Protein A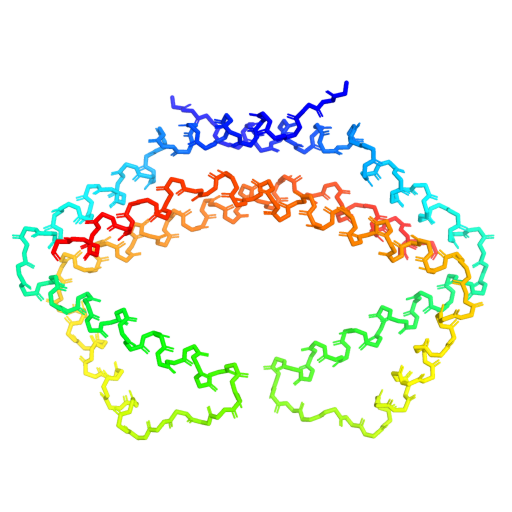F-0000000066292024 (afdb_homodimer)

Foldseek 3Di:
DPPVVVVVVVVVVVLCVDPLNVQLVVLVVVCVVPVVSVVLVVLVVVLVVLVVVCVVVVHDDDPVSVVSVVVSVVVCVVDPSNVSNVVSVVVSVVVVVVVVCVVCVVVVVVVVVVVVD/DPPVVVVVVVVVVVLCVDPLNVQLVVLVVVQVVPVVSVVLVVLVVVLVVLVVVCVVVVHDDDPVSVVSVVVSVVVCVVDPSNVSNVVSVVVSVVVVVVVVCVVCVVVVVVVVVVVVD

Nearest PDB structures (foldseek):
  2iaz-assembly1_D  TM=8.186E-01  e=5.482E-05  Streptococcus pneumoniae TIGR4
  2iaz-assembly1_B  TM=8.291E-01  e=5.831E-05  Streptococcus pneumoniae TIGR4
  2oeq-assembly1_B  TM=8.842E-01  e=3.728E-04  Geobacillus stearothermophilus
  2iaz-assembly1_C  TM=8.640E-01  e=6.505E-04  Streptococcus pneumoniae TIGR4
  2iaz-assembly1_B  TM=8.304E-01  e=6.346E-05  Streptococcus pneumoniae TIGR4

Structure (mmCIF, N/CA/C/O backbone):
data_AF-0000000066292024-model_v1
#
loop_
_entity.id
_entity.type
_entity.pdbx_description
1 polymer 'UPF0342 protein LGAS_1451'
#
loop_
_atom_site.group_PDB
_atom_site.id
_atom_site.type_symbol
_atom_site.label_atom_id
_atom_site.label_alt_id
_atom_site.label_comp_id
_atom_site.label_asym_id
_atom_site.label_entity_id
_atom_site.label_seq_id
_atom_site.pdbx_PDB_ins_code
_atom_site.Cartn_x
_atom_site.Cartn_y
_atom_site.Cartn_z
_atom_site.occupancy
_atom_site.B_iso_or_equiv
_atom_site.auth_seq_id
_atom_site.auth_comp_id
_atom_site.auth_asym_id
_atom_site.auth_atom_id
_atom_site.pdbx_PDB_model_num
ATOM 1 N N . MET A 1 1 ? 23.969 -11.156 -0.818 1 50.59 1 MET A N 1
ATOM 2 C CA . MET A 1 1 ? 22.516 -11.07 -0.869 1 50.59 1 MET A CA 1
ATOM 3 C C . MET A 1 1 ? 22.047 -9.633 -0.672 1 50.59 1 MET A C 1
ATOM 5 O O . MET A 1 1 ? 22.609 -8.906 0.154 1 50.59 1 MET A O 1
ATOM 9 N N . VAL A 1 2 ? 21.422 -9.078 -1.744 1 61.81 2 VAL A N 1
ATOM 10 C CA . VAL A 1 2 ? 21.047 -7.672 -1.639 1 61.81 2 VAL A CA 1
ATOM 11 C C . VAL A 1 2 ? 20.141 -7.465 -0.431 1 61.81 2 VAL A C 1
ATOM 13 O O . VAL A 1 2 ? 19.219 -8.242 -0.206 1 61.81 2 VAL A O 1
ATOM 16 N N . ASN A 1 3 ? 20.594 -6.637 0.568 1 82.44 3 ASN A N 1
ATOM 17 C CA . ASN A 1 3 ? 19.766 -6.402 1.737 1 82.44 3 ASN A CA 1
ATOM 18 C C . ASN A 1 3 ? 18.688 -5.352 1.456 1 82.44 3 ASN A C 1
ATOM 20 O O . ASN A 1 3 ? 18.938 -4.152 1.566 1 82.44 3 ASN A O 1
ATOM 24 N N . ILE A 1 4 ? 17.531 -5.766 0.916 1 91.19 4 ILE A N 1
ATOM 25 C CA . ILE A 1 4 ? 16.406 -4.938 0.501 1 91.19 4 ILE A CA 1
ATOM 26 C C . ILE A 1 4 ? 15.945 -4.07 1.671 1 91.19 4 ILE A C 1
ATOM 28 O O . ILE A 1 4 ? 15.445 -2.959 1.47 1 91.19 4 ILE A O 1
ATOM 32 N N . TYR A 1 5 ? 16.312 -4.473 2.848 1 91.62 5 TYR A N 1
ATOM 33 C CA . TYR A 1 5 ? 15.945 -3.719 4.039 1 91.62 5 TYR A CA 1
ATOM 34 C C . TYR A 1 5 ? 16.844 -2.506 4.223 1 91.62 5 TYR A C 1
ATOM 36 O O . TYR A 1 5 ? 16.391 -1.438 4.633 1 91.62 5 TYR A O 1
ATOM 44 N N . ASP A 1 6 ? 18.062 -2.721 3.885 1 92.06 6 ASP A N 1
ATOM 45 C CA . ASP A 1 6 ? 18.984 -1.586 3.924 1 92.06 6 ASP A CA 1
ATOM 46 C C . ASP A 1 6 ? 18.578 -0.525 2.898 1 92.06 6 ASP A C 1
ATOM 48 O O . ASP A 1 6 ? 18.641 0.673 3.182 1 92.06 6 ASP A O 1
ATOM 52 N N . ASN A 1 7 ? 18.219 -0.991 1.734 1 91.94 7 ASN A N 1
ATOM 53 C CA . ASN A 1 7 ? 17.75 -0.07 0.705 1 91.94 7 ASN A CA 1
ATOM 54 C C . ASN A 1 7 ? 16.5 0.678 1.15 1 91.94 7 ASN A C 1
ATOM 56 O O . ASN A 1 7 ? 16.359 1.875 0.893 1 91.94 7 ASN A O 1
ATOM 60 N N . ALA A 1 8 ? 15.633 0.001 1.863 1 93.31 8 ALA A N 1
ATOM 61 C CA . ALA A 1 8 ? 14.414 0.618 2.383 1 93.31 8 ALA A CA 1
ATOM 62 C C . ALA A 1 8 ? 14.742 1.703 3.404 1 93.31 8 ALA A C 1
ATOM 64 O O . ALA A 1 8 ? 14.133 2.777 3.395 1 93.31 8 ALA A O 1
ATOM 65 N N . ASN A 1 9 ? 15.695 1.423 4.262 1 93.81 9 ASN A N 1
ATOM 66 C CA . ASN A 1 9 ? 16.125 2.404 5.254 1 93.81 9 ASN A CA 1
ATOM 67 C C . ASN A 1 9 ? 16.766 3.625 4.594 1 93.81 9 ASN A C 1
ATOM 69 O O . ASN A 1 9 ? 16.547 4.754 5.035 1 93.81 9 ASN A O 1
ATOM 73 N N . GLN A 1 10 ? 17.531 3.283 3.551 1 92.56 10 GLN A N 1
ATOM 74 C CA . GLN A 1 10 ? 18.109 4.395 2.807 1 92.56 10 GLN A CA 1
ATOM 75 C C . GLN A 1 10 ? 17.031 5.23 2.131 1 92.56 10 GLN A C 1
ATOM 77 O O . GLN A 1 10 ? 17.109 6.457 2.1 1 92.56 10 GLN A O 1
ATOM 82 N N . MET A 1 11 ? 16.016 4.594 1.587 1 94.12 11 MET A N 1
ATOM 83 C CA . MET A 1 11 ? 14.898 5.297 0.979 1 94.12 11 MET A CA 1
ATOM 84 C C . MET A 1 11 ? 14.188 6.168 2.006 1 94.12 11 MET A C 1
ATOM 86 O O . MET A 1 11 ? 13.734 7.273 1.684 1 94.12 11 MET A O 1
ATOM 90 N N . ALA A 1 12 ? 14.062 5.637 3.219 1 95.94 12 ALA A N 1
ATOM 91 C CA . ALA A 1 12 ? 13.445 6.41 4.297 1 95.94 12 ALA A CA 1
ATOM 92 C C . ALA A 1 12 ? 14.203 7.711 4.539 1 95.94 12 ALA A C 1
ATOM 94 O O . ALA A 1 12 ? 13.602 8.766 4.723 1 95.94 12 ALA A O 1
ATOM 95 N N . LYS A 1 13 ? 15.508 7.629 4.543 1 95.12 13 LYS A N 1
ATOM 96 C CA . LYS A 1 13 ? 16.344 8.812 4.734 1 95.12 13 LYS A CA 1
ATOM 97 C C . LYS A 1 13 ? 16.203 9.781 3.562 1 95.12 13 LYS A C 1
ATOM 99 O O . LYS A 1 13 ? 16.031 10.984 3.764 1 95.12 13 LYS A O 1
ATOM 104 N N . ASP A 1 14 ? 16.219 9.234 2.35 1 95.19 14 ASP A N 1
ATOM 105 C CA . ASP A 1 14 ? 16.078 10.055 1.151 1 95.19 14 ASP A CA 1
ATOM 106 C C . ASP A 1 14 ? 14.703 10.711 1.09 1 95.19 14 ASP A C 1
ATOM 108 O O . ASP A 1 14 ? 14.578 11.859 0.649 1 95.19 14 ASP A O 1
ATOM 112 N N . LEU A 1 15 ? 13.688 10.016 1.51 1 96.19 15 LEU A N 1
ATOM 113 C CA . LEU A 1 15 ? 12.328 10.523 1.554 1 96.19 15 LEU A CA 1
ATOM 114 C C . LEU A 1 15 ? 12.25 11.812 2.375 1 96.19 15 LEU A C 1
ATOM 116 O O . LEU A 1 15 ? 11.609 12.773 1.968 1 96.19 15 LEU A O 1
ATOM 120 N N . GLN A 1 16 ? 12.969 11.883 3.469 1 96.56 16 GLN A N 1
ATOM 121 C CA . GLN A 1 16 ? 12.93 13.031 4.363 1 96.56 16 GLN A CA 1
ATOM 122 C C . GLN A 1 16 ? 13.594 14.25 3.725 1 96.56 16 GLN A C 1
ATOM 124 O O . GLN A 1 16 ? 13.422 15.375 4.191 1 96.56 16 GLN A O 1
ATOM 129 N N . GLU A 1 17 ? 14.359 14.008 2.672 1 95.69 17 GLU A N 1
ATOM 130 C CA . GLU A 1 17 ? 15.094 15.086 2.014 1 95.69 17 GLU A CA 1
ATOM 131 C C . GLU A 1 17 ? 14.312 15.633 0.82 1 95.69 17 GLU A C 1
ATOM 133 O O . GLU A 1 17 ? 14.719 16.625 0.209 1 95.69 17 GLU A O 1
ATOM 138 N N . THR A 1 18 ? 13.188 14.977 0.509 1 96.38 18 THR A N 1
ATOM 139 C CA . THR A 1 18 ? 12.375 15.453 -0.606 1 96.38 18 THR A CA 1
ATOM 140 C C . THR A 1 18 ? 11.648 16.75 -0.234 1 96.38 18 THR A C 1
ATOM 142 O O . THR A 1 18 ? 11.383 17 0.943 1 96.38 18 THR A O 1
ATOM 145 N N . GLU A 1 19 ? 11.375 17.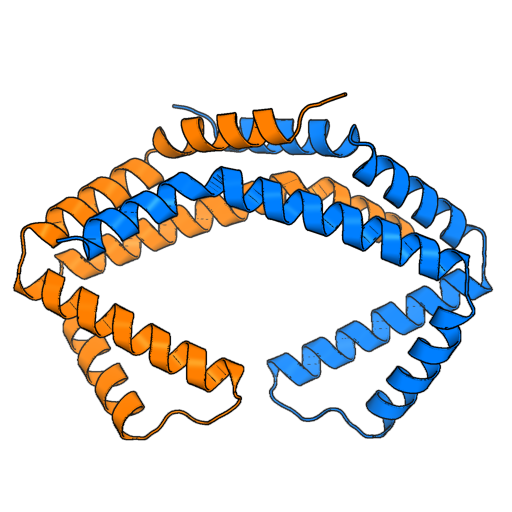5 -1.27 1 96.5 19 GLU A N 1
ATOM 146 C CA . GLU A 1 19 ? 10.602 18.719 -1.053 1 96.5 19 GLU A CA 1
ATOM 147 C C . GLU A 1 19 ? 9.211 18.406 -0.516 1 96.5 19 GLU A C 1
ATOM 149 O O . GLU A 1 19 ? 8.703 19.109 0.365 1 96.5 19 GLU A O 1
ATOM 154 N N . GLN A 1 20 ? 8.648 17.328 -1.053 1 97.38 20 GLN A N 1
ATOM 155 C CA . GLN A 1 20 ? 7.305 16.938 -0.633 1 97.38 20 GLN A CA 1
ATOM 156 C C . GLN A 1 20 ? 7.27 16.625 0.86 1 97.38 20 GLN A C 1
ATOM 158 O O . GLN A 1 20 ? 6.34 17.031 1.562 1 97.38 20 GLN A O 1
ATOM 163 N N . PHE A 1 21 ? 8.219 15.945 1.374 1 98 21 PHE A N 1
ATOM 164 C CA . PHE A 1 21 ? 8.289 15.609 2.791 1 98 21 PHE A CA 1
ATOM 165 C C . PHE A 1 21 ? 8.492 16.859 3.637 1 98 21 PHE A C 1
ATOM 167 O O . PHE A 1 21 ? 7.785 17.062 4.625 1 98 21 PHE A O 1
ATOM 174 N N . LYS A 1 22 ? 9.391 17.672 3.266 1 97.81 22 LYS A N 1
ATOM 175 C CA . LYS A 1 22 ? 9.711 18.875 4.02 1 97.81 22 LYS A CA 1
ATOM 176 C C . LYS A 1 22 ? 8.531 19.844 4.035 1 97.81 22 LYS A C 1
ATOM 178 O O . LYS A 1 22 ? 8.266 20.484 5.055 1 97.81 22 LYS A O 1
ATOM 183 N N . ASP A 1 23 ? 7.852 19.906 2.896 1 97.94 23 ASP A N 1
ATOM 184 C CA . ASP A 1 23 ? 6.68 20.766 2.818 1 97.94 23 ASP A CA 1
ATOM 185 C C . ASP A 1 23 ? 5.582 20.297 3.773 1 97.94 23 ASP A C 1
ATOM 187 O O . ASP A 1 23 ? 4.949 21.109 4.445 1 97.94 23 ASP A O 1
ATOM 191 N N . LEU A 1 24 ? 5.348 19.016 3.797 1 97.88 24 LEU A N 1
ATOM 192 C CA . LEU A 1 24 ? 4.355 18.5 4.73 1 97.88 24 LEU A CA 1
ATOM 193 C C . LEU A 1 24 ? 4.777 18.75 6.172 1 97.88 24 LEU A C 1
ATOM 195 O O . LEU A 1 24 ? 3.963 19.172 6.996 1 97.88 24 LEU A O 1
ATOM 199 N N . LYS A 1 25 ? 5.988 18.484 6.484 1 97.25 25 LYS A N 1
ATOM 200 C CA . LYS A 1 25 ? 6.508 18.719 7.824 1 97.25 25 LYS A CA 1
ATOM 201 C C . LYS A 1 25 ? 6.266 20.172 8.258 1 97.25 25 LYS A C 1
ATOM 203 O O . LYS A 1 25 ? 5.777 20.422 9.359 1 97.25 25 LYS A O 1
ATOM 208 N N . LYS A 1 26 ? 6.609 21.062 7.398 1 97.25 26 LYS A N 1
ATOM 209 C CA . LYS A 1 26 ? 6.422 22.484 7.684 1 97.25 26 LYS A CA 1
ATOM 210 C C . LYS A 1 26 ? 4.945 22.812 7.895 1 97.25 26 LYS A C 1
ATOM 212 O O . LYS A 1 26 ? 4.594 23.547 8.82 1 97.25 26 LYS A O 1
ATOM 217 N N . SER A 1 27 ? 4.125 22.234 6.992 1 97.19 27 SER A N 1
ATOM 218 C CA . SER A 1 27 ? 2.691 22.484 7.109 1 97.19 27 SER A CA 1
ATOM 219 C C . SER A 1 27 ? 2.148 21.969 8.438 1 97.19 27 SER A C 1
ATOM 221 O O . SER A 1 27 ? 1.324 22.625 9.078 1 97.19 27 SER A O 1
ATOM 223 N N . LEU A 1 28 ? 2.592 20.891 8.883 1 95.88 28 LEU A N 1
ATOM 224 C CA . LEU A 1 28 ? 2.176 20.312 10.156 1 95.88 28 LEU A CA 1
ATOM 225 C C . LEU A 1 28 ? 2.645 21.172 11.32 1 95.88 28 LEU A C 1
ATOM 227 O O . LEU A 1 28 ? 1.914 21.344 12.297 1 95.88 28 LEU A O 1
ATOM 231 N N . GLU A 1 29 ? 3.77 21.672 11.25 1 93.62 29 GLU A N 1
ATOM 232 C CA . GLU A 1 29 ? 4.285 22.562 12.281 1 93.62 29 GLU A CA 1
ATOM 233 C C . GLU A 1 29 ? 3.439 23.828 12.383 1 93.62 29 GLU A C 1
ATOM 235 O O . GLU A 1 29 ? 3.16 24.312 13.484 1 93.62 29 GLU A O 1
ATOM 240 N N . ASN A 1 30 ? 3.076 24.281 11.227 1 94.44 30 ASN A N 1
ATOM 241 C CA . ASN A 1 30 ? 2.219 25.469 11.211 1 94.44 30 ASN A CA 1
ATOM 242 C C . ASN A 1 30 ? 0.87 25.188 11.867 1 94.44 30 ASN A C 1
ATOM 244 O O . ASN A 1 30 ? 0.338 26.047 12.586 1 94.44 30 ASN A O 1
ATOM 248 N N . LEU A 1 31 ? 0.378 24.062 11.539 1 92.75 31 LEU A N 1
ATOM 249 C CA . LEU A 1 31 ? -0.901 23.656 12.117 1 92.75 31 LEU A CA 1
ATOM 250 C C . LEU A 1 31 ? -0.823 23.609 13.633 1 92.75 31 LEU A C 1
ATOM 252 O O . LEU A 1 31 ? -1.772 24 14.32 1 92.75 31 LEU A O 1
ATOM 256 N N . LYS A 1 32 ? 0.266 23.172 14.203 1 90.06 32 LYS A N 1
ATOM 257 C CA . LYS A 1 32 ? 0.474 23.047 15.648 1 90.06 32 LYS A CA 1
ATOM 258 C C . LYS A 1 32 ? 0.383 24.422 16.328 1 90.06 32 LYS A C 1
ATOM 260 O O . LYS A 1 32 ? 0.035 24.5 17.5 1 90.06 32 LYS A O 1
ATOM 265 N N . ASN A 1 33 ? 0.636 25.375 15.57 1 90.88 33 ASN A N 1
ATOM 266 C CA . ASN A 1 33 ? 0.689 26.719 16.141 1 90.88 33 ASN A CA 1
ATOM 267 C C . ASN A 1 33 ? -0.62 27.484 15.922 1 90.88 33 ASN A C 1
ATOM 269 O O . ASN A 1 33 ? -0.7 28.672 16.188 1 90.88 33 ASN A O 1
ATOM 273 N N . LYS A 1 34 ? -1.617 26.781 15.461 1 93.75 34 LYS A N 1
ATOM 274 C CA . LYS A 1 34 ? -2.947 27.344 15.242 1 93.75 34 LYS A CA 1
ATOM 275 C C . LYS A 1 34 ? -4.016 26.516 15.945 1 93.75 34 LYS A C 1
ATOM 277 O O . LYS A 1 34 ? -4.547 25.562 15.367 1 93.75 34 LYS A O 1
ATOM 282 N N . PRO A 1 35 ? -4.441 26.938 17.062 1 93.19 35 PRO A N 1
ATOM 283 C CA . PRO A 1 35 ? -5.336 26.125 17.891 1 93.19 35 PRO A CA 1
ATOM 284 C C . PRO A 1 35 ? -6.617 25.734 17.172 1 93.19 35 PRO A C 1
ATOM 286 O O . PRO A 1 35 ? -7.059 24.594 17.266 1 93.19 35 PRO A O 1
ATOM 289 N N . GLU A 1 36 ? -7.188 26.656 16.469 1 93.69 36 GLU A N 1
ATOM 290 C CA . GLU A 1 36 ? -8.438 26.359 15.773 1 93.69 36 GLU A CA 1
ATOM 291 C C . GLU A 1 36 ? -8.234 25.312 14.688 1 93.69 36 GLU A C 1
ATOM 293 O O . GLU A 1 36 ? -9.055 24.406 14.547 1 93.69 36 GLU A O 1
ATOM 298 N N . SER A 1 37 ? -7.184 25.453 13.961 1 95.12 37 SER A N 1
ATOM 299 C CA . SER A 1 37 ? -6.875 24.5 12.898 1 95.12 37 SER A CA 1
ATOM 300 C C . SER A 1 37 ? -6.508 23.141 13.477 1 95.12 37 SER A C 1
ATOM 302 O O . SER A 1 37 ? -6.875 22.094 12.922 1 95.12 37 SER A O 1
ATOM 304 N N . LEU A 1 38 ? -5.773 23.203 14.578 1 93.5 38 LEU A N 1
ATOM 305 C CA . LEU A 1 38 ? -5.398 21.953 15.242 1 93.5 38 LEU A CA 1
ATOM 306 C C . LEU A 1 38 ? -6.629 21.219 15.734 1 93.5 38 LEU A C 1
ATOM 308 O O . LEU A 1 38 ? -6.723 19.984 15.578 1 93.5 38 LEU A O 1
ATOM 312 N N . ASP A 1 39 ? -7.539 21.938 16.312 1 94.44 39 ASP A N 1
ATOM 313 C CA . ASP A 1 39 ? -8.797 21.344 16.781 1 94.44 39 ASP A CA 1
ATOM 314 C C . ASP A 1 39 ? -9.555 20.719 15.609 1 94.44 39 ASP A C 1
ATOM 316 O O . ASP A 1 39 ? -10.055 19.594 15.727 1 94.44 39 ASP A O 1
ATOM 320 N N . LEU A 1 40 ? -9.633 21.453 14.539 1 95.69 40 LEU A N 1
ATOM 321 C CA . LEU A 1 40 ? -10.312 20.953 13.352 1 95.69 40 LEU A CA 1
ATOM 322 C C . LEU A 1 40 ? -9.641 19.688 12.828 1 95.69 40 LEU A C 1
ATOM 324 O O . LEU A 1 40 ? -10.312 18.734 12.445 1 95.69 40 LEU A O 1
ATOM 328 N N . TYR A 1 41 ? -8.312 19.703 12.828 1 95.62 41 TYR A N 1
ATOM 329 C CA . TYR A 1 41 ? -7.555 18.531 12.422 1 95.62 41 TYR A CA 1
ATOM 330 C C . TYR A 1 41 ? -7.898 17.328 13.297 1 95.6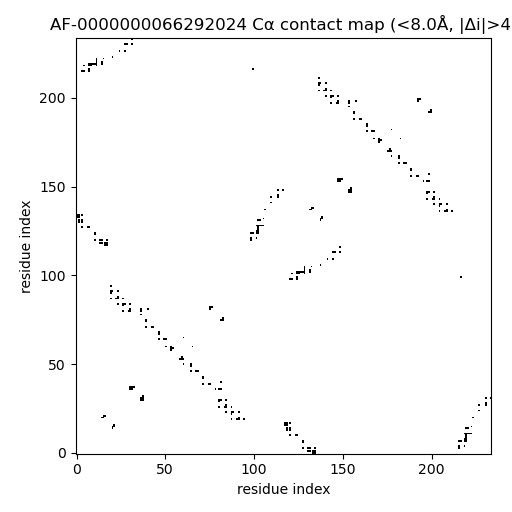2 41 TYR A C 1
ATOM 332 O O . TYR A 1 41 ? -8.125 16.234 12.789 1 95.62 41 TYR A O 1
ATOM 340 N N . GLN A 1 42 ? -8.008 17.484 14.602 1 93.5 42 GLN A N 1
ATOM 341 C CA . GLN A 1 42 ? -8.297 16.406 15.539 1 93.5 42 GLN A CA 1
ATOM 342 C C . GLN A 1 42 ? -9.695 15.844 15.32 1 93.5 42 GLN A C 1
ATOM 344 O O . GLN A 1 42 ? -9.906 14.633 15.391 1 93.5 42 GLN A O 1
ATOM 349 N N . ARG A 1 43 ? -10.586 16.688 15.016 1 94.31 43 ARG A N 1
ATOM 350 C CA . ARG A 1 43 ? -11.945 16.266 14.719 1 94.31 43 ARG A CA 1
ATOM 351 C C . ARG A 1 43 ? -12 15.477 13.414 1 94.31 43 ARG A C 1
ATOM 353 O O . ARG A 1 43 ? -12.711 14.469 13.32 1 94.31 43 ARG A O 1
ATOM 360 N N . MET A 1 44 ? -11.312 15.945 12.492 1 94.62 44 MET A N 1
ATOM 361 C CA . MET A 1 44 ? -11.219 15.25 11.211 1 94.62 44 MET A CA 1
ATOM 362 C C . MET A 1 44 ? -10.586 13.875 11.383 1 94.62 44 MET A C 1
ATOM 364 O O . MET A 1 44 ? -11.062 12.891 10.805 1 94.62 44 MET A O 1
ATOM 368 N N . ASP A 1 45 ? -9.508 13.883 12.141 1 92.25 45 ASP A N 1
ATOM 369 C CA . ASP A 1 45 ? -8.812 12.625 12.398 1 92.25 45 ASP A CA 1
ATOM 370 C C . ASP A 1 45 ? -9.742 11.609 13.062 1 92.25 45 ASP A C 1
ATOM 372 O O . ASP A 1 45 ? -9.805 10.453 12.641 1 92.25 45 ASP A O 1
ATOM 376 N N . LYS A 1 46 ? -10.555 12.055 14.062 1 93 46 LYS A N 1
ATOM 377 C CA . LYS A 1 46 ? -11.516 11.203 14.758 1 93 46 LYS A CA 1
ATOM 378 C C . LYS A 1 46 ? -12.617 10.727 13.812 1 93 46 LYS A C 1
ATOM 380 O O . LYS A 1 46 ? -13.008 9.562 13.852 1 93 46 LYS A O 1
ATOM 385 N N . LEU A 1 47 ? -13.078 11.633 13.016 1 94.5 47 LEU A N 1
ATOM 386 C CA . LEU A 1 47 ? -14.133 11.312 12.062 1 94.5 47 LEU A CA 1
ATOM 387 C C . LEU A 1 47 ? -13.664 10.258 11.062 1 94.5 47 LEU A C 1
ATOM 389 O O . LEU A 1 47 ? -14.414 9.336 10.727 1 94.5 47 LEU A O 1
ATOM 393 N N . GLN A 1 48 ? -12.445 10.32 10.578 1 92.12 48 GLN A N 1
ATOM 394 C CA . GLN A 1 48 ? -11.875 9.352 9.641 1 92.12 48 GLN A CA 1
ATOM 395 C C . GLN A 1 48 ? -11.805 7.961 10.266 1 92.12 48 GLN A C 1
ATOM 397 O O . GLN A 1 48 ? -12.047 6.961 9.586 1 92.12 48 GLN A O 1
ATOM 402 N N . GLN A 1 49 ? -11.539 7.945 11.531 1 92.19 49 GLN A N 1
ATOM 403 C CA . GLN A 1 49 ? -11.5 6.652 12.211 1 92.19 49 GLN A CA 1
ATOM 404 C C . GLN A 1 49 ? -12.891 6.027 12.273 1 92.19 49 GLN A C 1
ATOM 406 O O . GLN A 1 49 ? -13.047 4.828 12.047 1 92.19 49 GLN A O 1
ATOM 411 N N . GLN A 1 50 ? -13.82 6.828 12.531 1 92.5 50 GLN A N 1
ATOM 412 C CA . GLN A 1 50 ? -15.195 6.352 12.586 1 92.5 50 GLN A CA 1
ATOM 413 C C . GLN A 1 50 ? -15.664 5.852 11.219 1 92.5 50 GLN A C 1
ATOM 415 O O . GLN A 1 50 ? -16.328 4.82 11.125 1 92.5 50 GLN A O 1
ATOM 420 N N . ILE A 1 51 ? -15.305 6.566 10.266 1 92.56 51 ILE A N 1
ATOM 421 C CA . ILE A 1 51 ? -15.672 6.203 8.898 1 92.56 51 ILE A CA 1
ATOM 422 C C . ILE A 1 51 ? -15 4.887 8.516 1 92.56 51 ILE A C 1
ATOM 424 O O . ILE A 1 51 ? -15.633 3.996 7.953 1 92.56 51 ILE A O 1
ATOM 428 N N . LEU A 1 52 ? -13.664 4.758 8.805 1 91 52 LEU A N 1
ATOM 429 C CA . LEU A 1 52 ? -12.938 3.531 8.516 1 91 52 LEU A CA 1
ATOM 430 C C . LEU A 1 52 ? -13.539 2.35 9.266 1 91 52 LEU A C 1
ATOM 432 O O . LEU A 1 52 ? -13.68 1.259 8.711 1 91 52 LEU A O 1
ATOM 436 N N . ALA A 1 53 ? -13.883 2.498 10.516 1 89.19 53 ALA A N 1
ATOM 437 C CA . ALA A 1 53 ? -14.508 1.457 11.32 1 89.19 53 ALA A CA 1
ATOM 438 C C . ALA A 1 53 ? -15.828 1.01 10.711 1 89.19 53 ALA A C 1
ATOM 440 O O . ALA A 1 53 ? -16.109 -0.189 10.625 1 89.19 53 ALA A O 1
ATOM 441 N N . ALA A 1 54 ? -16.641 1.959 10.258 1 88.5 54 ALA A N 1
ATOM 442 C CA . ALA A 1 54 ? -17.922 1.651 9.625 1 88.5 54 ALA A CA 1
ATOM 443 C C . ALA A 1 54 ? -17.719 0.899 8.312 1 88.5 54 ALA A C 1
ATOM 445 O O . ALA A 1 54 ? -18.438 -0.06 8.023 1 88.5 54 ALA A O 1
ATOM 446 N N . GLN A 1 55 ? -16.719 1.345 7.512 1 87.31 55 GLN A N 1
ATOM 447 C CA . GLN A 1 55 ? -16.438 0.743 6.215 1 87.31 55 GLN A CA 1
ATOM 448 C C . GLN A 1 55 ? -15.922 -0.685 6.367 1 87.31 55 GLN A C 1
ATOM 450 O O . GLN A 1 55 ? -16.344 -1.585 5.637 1 87.31 55 GLN A O 1
ATOM 455 N N . ASN A 1 56 ? -15.117 -0.984 7.352 1 87.25 56 ASN A N 1
ATOM 456 C CA . ASN A 1 56 ? -14.578 -2.316 7.602 1 87.25 56 ASN A CA 1
ATOM 457 C C . ASN A 1 56 ? -15.656 -3.271 8.109 1 87.25 56 ASN A C 1
ATOM 459 O O . ASN A 1 56 ? -15.617 -4.469 7.828 1 87.25 56 ASN A O 1
ATOM 463 N N . SER A 1 57 ? -16.609 -2.721 8.789 1 85.88 57 SER A N 1
ATOM 464 C CA . SER A 1 57 ? -17.688 -3.529 9.344 1 85.88 57 SER A CA 1
ATOM 465 C C . SER A 1 57 ? -18.859 -3.633 8.367 1 85.88 57 SER A C 1
ATOM 467 O O . SER A 1 57 ? -19.828 -4.332 8.633 1 85.88 57 SER A O 1
ATOM 469 N N . GLY A 1 58 ? -18.703 -2.922 7.305 1 81.06 58 GLY A N 1
ATOM 470 C CA . GLY A 1 58 ? -19.766 -2.932 6.312 1 81.06 58 GLY A CA 1
ATOM 471 C C . GLY A 1 58 ? -21.031 -2.227 6.785 1 81.06 58 GLY A C 1
ATOM 472 O O . GLY A 1 58 ? -22.125 -2.516 6.305 1 81.06 58 GLY A O 1
ATOM 473 N N . GLN A 1 59 ? -20.969 -1.451 7.707 1 84.56 59 GLN A N 1
ATOM 474 C CA . GLN A 1 59 ? -22.109 -0.724 8.242 1 84.56 59 GLN A CA 1
ATOM 475 C C . GLN A 1 59 ? -22.25 0.64 7.574 1 84.56 59 GLN A C 1
ATOM 477 O O . GLN A 1 59 ? -21.266 1.29 7.254 1 84.56 59 GLN A O 1
ATOM 482 N N . PRO A 1 60 ? -23.5 0.989 7.355 1 87.75 60 PRO A N 1
ATOM 483 C CA . PRO A 1 60 ? -23.688 2.348 6.84 1 87.75 60 PRO A CA 1
ATOM 484 C C . PRO A 1 60 ? -23.297 3.42 7.852 1 87.75 60 PRO A C 1
ATOM 486 O O . PRO A 1 60 ? -23.328 3.176 9.062 1 87.75 60 PRO A O 1
ATOM 489 N N . LEU A 1 61 ? -22.844 4.504 7.352 1 88.81 61 LEU A N 1
ATOM 490 C CA . LEU A 1 61 ? -22.547 5.633 8.227 1 88.81 61 LEU A CA 1
ATOM 491 C C . LEU A 1 61 ? -23.812 6.137 8.914 1 88.81 61 LEU A C 1
ATOM 493 O O . LEU A 1 61 ? -24.859 6.27 8.281 1 88.81 61 LEU A O 1
ATOM 497 N N . SER A 1 62 ? -23.719 6.367 10.203 1 89.75 62 SER A N 1
ATOM 498 C CA . SER A 1 62 ? -24.859 6.922 10.922 1 89.75 62 SER A CA 1
ATOM 499 C C . SER A 1 62 ? -25.156 8.344 10.477 1 89.75 62 SER A C 1
ATOM 501 O O . SER A 1 62 ? -24.281 9.023 9.93 1 89.75 62 SER A O 1
ATOM 503 N N . ASP A 1 63 ? -26.344 8.781 10.719 1 93.06 63 ASP A N 1
ATOM 504 C CA . ASP A 1 63 ? -26.734 10.141 10.375 1 93.06 63 ASP A CA 1
ATOM 505 C C . ASP A 1 63 ? -25.875 11.164 11.102 1 93.06 63 ASP A C 1
ATOM 507 O O . ASP A 1 63 ? -25.516 12.203 10.531 1 93.06 63 ASP A O 1
ATOM 511 N N . ASP A 1 64 ? -25.516 10.867 12.297 1 93.69 64 ASP A N 1
ATOM 512 C CA . ASP A 1 64 ? -24.688 11.773 13.086 1 93.69 64 ASP A CA 1
ATOM 513 C C . ASP A 1 64 ? -23.297 11.914 12.461 1 93.69 64 ASP A C 1
ATOM 515 O O . ASP A 1 64 ? -22.75 13.023 12.391 1 93.69 64 ASP A O 1
ATOM 519 N N . VAL A 1 65 ? -22.812 10.82 12.008 1 94.19 65 VAL A N 1
ATOM 520 C CA . VAL A 1 65 ? -21.484 10.836 11.398 1 94.19 65 VAL A CA 1
ATOM 521 C C . VAL A 1 65 ? -21.547 11.586 10.07 1 94.19 65 VAL A C 1
ATOM 523 O O . VAL A 1 65 ? -20.641 12.344 9.734 1 94.19 65 VAL A O 1
ATOM 526 N N . LYS A 1 66 ? -22.578 11.391 9.352 1 94.5 66 LYS A N 1
ATOM 527 C CA . LYS A 1 66 ? -22.766 12.094 8.086 1 94.5 66 LYS A CA 1
ATOM 528 C C . LYS A 1 66 ? -22.828 13.602 8.305 1 94.5 66 LYS A C 1
ATOM 530 O O . LYS A 1 66 ? -22.203 14.367 7.562 1 94.5 66 LYS A O 1
ATOM 535 N N . LYS A 1 67 ? -23.531 14 9.234 1 96.06 67 LYS A N 1
ATOM 536 C CA . LYS A 1 67 ? -23.656 15.422 9.555 1 96.06 67 LYS A CA 1
ATOM 537 C C . LYS A 1 67 ? -22.328 16.016 9.984 1 96.06 67 LYS A C 1
ATOM 539 O O . LYS A 1 67 ? -21.953 17.109 9.562 1 96.06 67 LYS A O 1
ATOM 544 N N . GLU A 1 68 ? -21.656 15.227 10.828 1 95.88 68 GLU A N 1
ATOM 545 C CA . GLU A 1 68 ? -20.328 15.68 11.273 1 95.88 68 GLU A CA 1
ATOM 546 C C . GLU A 1 68 ? -19.359 15.789 10.102 1 95.88 68 GLU A C 1
ATOM 548 O O . GLU A 1 68 ? -18.562 16.719 10.047 1 95.88 68 GLU A O 1
ATOM 553 N N . TYR A 1 69 ? -19.453 14.898 9.188 1 96.19 69 TYR A N 1
ATOM 554 C CA . TYR A 1 69 ? -18.641 14.898 7.98 1 96.19 69 TYR A CA 1
ATOM 555 C C . TYR A 1 69 ? -18.875 16.156 7.16 1 96.19 69 TYR A C 1
ATOM 557 O O . TYR A 1 69 ? -17.938 16.828 6.723 1 96.19 69 TYR A O 1
ATOM 565 N N . GLN A 1 70 ? -20.109 16.469 6.961 1 96.19 70 GLN A N 1
ATOM 566 C CA . GLN A 1 70 ? -20.469 17.656 6.203 1 96.19 70 GLN A CA 1
ATOM 567 C C . GLN A 1 70 ? -19.953 18.922 6.891 1 96.19 70 GLN A C 1
ATOM 569 O O . GLN A 1 70 ? -19.406 19.812 6.238 1 96.19 70 GLN A O 1
ATOM 574 N N . LYS A 1 71 ? -20.156 19 8.188 1 96.75 71 LYS A N 1
ATOM 575 C CA . LYS A 1 71 ? -19.719 20.156 8.969 1 96.75 71 LYS A CA 1
ATOM 576 C C . LYS A 1 71 ? -18.203 20.344 8.891 1 96.75 71 LYS A C 1
ATOM 578 O O . LYS A 1 71 ? -17.719 21.438 8.617 1 96.75 71 LYS A O 1
ATOM 583 N N . ILE A 1 72 ? -17.5 19.266 9.102 1 96.31 72 ILE A N 1
ATOM 584 C CA . ILE A 1 72 ? -16.047 19.312 9.102 1 96.31 72 ILE A CA 1
ATOM 585 C C . ILE A 1 72 ? -15.539 19.688 7.715 1 96.31 72 ILE A C 1
ATOM 587 O O . ILE A 1 72 ? -14.625 20.5 7.582 1 96.31 72 ILE A O 1
ATOM 591 N N . ASN A 1 73 ? -16.141 19.156 6.691 1 95.5 73 ASN A N 1
ATOM 592 C CA . ASN A 1 73 ? -15.742 19.484 5.328 1 95.5 73 ASN A CA 1
ATOM 593 C C . ASN A 1 73 ? -15.906 20.969 5.039 1 95.5 73 ASN A C 1
ATOM 595 O O . ASN A 1 73 ? -15.055 21.578 4.395 1 95.5 73 ASN A O 1
ATOM 599 N N . GLU A 1 74 ? -16.984 21.5 5.48 1 96.38 74 GLU A N 1
ATOM 600 C CA . GLU A 1 74 ? -17.234 22.922 5.305 1 96.38 74 GLU A CA 1
ATOM 601 C C . GLU A 1 74 ? -16.188 23.75 6.047 1 96.38 74 GLU A C 1
ATOM 603 O O . GLU A 1 74 ? -15.672 24.734 5.508 1 96.38 74 GLU A O 1
ATOM 608 N N . GLU A 1 75 ? -15.852 23.391 7.223 1 97 75 GLU A N 1
ATOM 609 C CA . GLU A 1 75 ? -14.875 24.109 8.031 1 97 75 GLU A CA 1
ATOM 610 C C . GLU A 1 75 ? -13.477 24.016 7.414 1 97 75 GLU A C 1
ATOM 612 O O . GLU A 1 75 ? -12.711 24.984 7.469 1 97 75 GLU A O 1
ATOM 617 N N . VAL A 1 76 ? -13.211 22.922 6.875 1 95.88 76 VAL A N 1
ATOM 618 C CA . VAL A 1 76 ? -11.906 22.703 6.246 1 95.88 76 VAL A CA 1
ATOM 619 C C . VAL A 1 76 ? -11.766 23.625 5.035 1 95.88 76 VAL A C 1
ATOM 621 O O . VAL A 1 76 ? -10.695 24.188 4.797 1 95.88 76 VAL A O 1
ATOM 624 N N . ARG A 1 77 ? -12.789 23.766 4.293 1 95.69 77 ARG A N 1
ATOM 625 C CA . ARG A 1 77 ? -12.766 24.625 3.113 1 95.69 77 ARG A CA 1
ATOM 626 C C . ARG A 1 77 ? -12.414 26.062 3.486 1 95.69 77 ARG A C 1
ATOM 628 O O . ARG A 1 77 ? -11.859 26.797 2.674 1 95.69 77 ARG A O 1
ATOM 635 N N . ASN A 1 78 ? -12.672 26.422 4.695 1 95.81 78 ASN A N 1
ATOM 636 C CA . ASN A 1 78 ? -12.461 27.797 5.129 1 95.81 78 ASN A CA 1
ATOM 637 C C . ASN A 1 78 ? -11.227 27.922 6.008 1 95.81 78 ASN A C 1
ATOM 639 O O . ASN A 1 78 ? -10.992 28.969 6.617 1 95.81 78 ASN A O 1
ATOM 643 N N . ASN A 1 79 ? -10.492 26.844 6.121 1 96.94 79 ASN A N 1
ATOM 644 C CA . ASN A 1 79 ? -9.281 26.828 6.938 1 96.94 79 ASN A CA 1
ATOM 645 C C . ASN A 1 79 ? -8.023 26.719 6.078 1 96.94 79 ASN A C 1
ATOM 647 O O . ASN A 1 79 ? -7.672 25.641 5.625 1 96.94 79 ASN A O 1
ATOM 651 N N . ASP A 1 80 ? -7.312 27.781 5.941 1 95.25 80 ASP A N 1
ATOM 652 C CA . ASP A 1 80 ? -6.184 27.859 5.02 1 95.25 80 ASP A CA 1
ATOM 653 C C . ASP A 1 80 ? -5.055 26.922 5.453 1 95.25 80 ASP A C 1
ATOM 655 O O . ASP A 1 80 ? -4.406 26.297 4.617 1 95.25 80 ASP A O 1
ATOM 659 N N . GLU A 1 81 ? -4.828 26.844 6.781 1 95.56 81 GLU A N 1
ATOM 660 C CA . GLU A 1 81 ? -3.756 26 7.293 1 95.56 81 GLU A CA 1
ATOM 661 C C . GLU A 1 81 ? -4.031 24.516 6.996 1 95.56 81 GLU A C 1
ATOM 663 O O . GLU A 1 81 ? -3.139 23.797 6.551 1 95.56 81 GLU A O 1
ATOM 668 N N . LEU A 1 82 ? -5.23 24.125 7.176 1 95.38 82 LEU A N 1
ATOM 669 C CA . LEU A 1 82 ? -5.59 22.719 6.953 1 95.38 82 LEU A CA 1
ATOM 670 C C . LEU A 1 82 ? -5.625 22.406 5.465 1 95.38 82 LEU A C 1
ATOM 672 O O . LEU A 1 82 ? -5.199 21.328 5.047 1 95.38 82 LEU A O 1
ATOM 676 N N . LYS A 1 83 ? -6.102 23.344 4.68 1 96.5 83 LYS A N 1
ATOM 677 C CA . LYS A 1 83 ? -6.078 23.172 3.232 1 96.5 83 LYS A CA 1
ATOM 678 C C . LYS A 1 83 ? -4.652 22.969 2.727 1 96.5 83 LYS A C 1
ATOM 680 O O . LYS A 1 83 ? -4.402 22.109 1.875 1 96.5 83 LYS A O 1
ATOM 685 N N . ASP A 1 84 ? -3.805 23.766 3.27 1 96.94 84 ASP A N 1
ATOM 686 C CA . ASP A 1 84 ? -2.396 23.656 2.896 1 96.94 84 ASP A CA 1
ATOM 687 C C . ASP A 1 84 ? -1.826 22.297 3.277 1 96.94 84 ASP A C 1
ATOM 689 O O . ASP A 1 84 ? -1.165 21.656 2.465 1 96.94 84 ASP A O 1
ATOM 693 N N . MET A 1 85 ? -2.139 21.844 4.473 1 96.88 85 MET A N 1
ATOM 694 C CA . MET A 1 85 ? -1.652 20.547 4.949 1 96.88 85 MET A CA 1
ATOM 695 C C . MET A 1 85 ? -2.168 19.422 4.066 1 96.88 85 MET A C 1
ATOM 697 O O . MET A 1 85 ? -1.401 18.547 3.658 1 96.88 85 MET A O 1
ATOM 701 N N . ILE A 1 86 ? -3.416 19.453 3.752 1 96.12 86 ILE A N 1
ATOM 702 C CA . ILE A 1 86 ? -4.031 18.406 2.941 1 96.12 86 ILE A CA 1
ATOM 703 C C . ILE A 1 86 ? -3.383 18.375 1.56 1 96.12 86 ILE A C 1
ATOM 705 O O . ILE A 1 86 ? -3.07 17.312 1.038 1 96.12 86 ILE A O 1
ATOM 709 N N . THR A 1 87 ? -3.135 19.5 1.015 1 98 87 THR A N 1
ATOM 710 C CA . THR A 1 87 ? -2.506 19.609 -0.297 1 98 87 THR A CA 1
ATOM 711 C C . THR A 1 87 ? -1.098 19.016 -0.272 1 98 87 THR A C 1
ATOM 713 O O . THR A 1 87 ? -0.719 18.266 -1.172 1 98 87 THR A O 1
ATOM 716 N N . LYS A 1 88 ? -0.359 19.359 0.771 1 98.38 88 LYS A N 1
ATOM 717 C CA . LYS A 1 88 ? 0.998 18.828 0.897 1 98.38 88 LYS A CA 1
ATOM 718 C C . LYS A 1 88 ? 0.986 17.328 1.119 1 98.38 88 LYS A C 1
ATOM 720 O O . LYS A 1 88 ? 1.839 16.609 0.591 1 98.38 88 LYS A O 1
ATOM 725 N N . GLU A 1 89 ? -0.007 16.891 1.885 1 97.19 89 GLU A N 1
ATOM 726 C CA . GLU A 1 89 ? -0.151 15.461 2.109 1 97.19 89 GLU A CA 1
ATOM 727 C C . GLU A 1 89 ? -0.461 14.727 0.808 1 97.19 89 GLU A C 1
ATOM 729 O O . GLU A 1 89 ? 0.11 13.672 0.534 1 97.19 89 GLU A O 1
ATOM 734 N N . GLN A 1 90 ? -1.339 15.188 0.069 1 97.62 90 GLN A N 1
ATOM 735 C CA . GLN A 1 90 ? -1.702 14.609 -1.219 1 97.62 90 GLN A CA 1
ATOM 736 C C . GLN A 1 90 ? -0.487 14.5 -2.135 1 97.62 90 GLN A C 1
ATOM 738 O O . GLN A 1 90 ? -0.293 13.477 -2.795 1 97.62 90 GLN A O 1
ATOM 743 N N . ALA A 1 91 ? 0.311 15.539 -2.15 1 98 91 ALA A N 1
ATOM 744 C CA . ALA A 1 91 ? 1.513 15.547 -2.98 1 98 91 ALA A CA 1
ATOM 745 C C . ALA A 1 91 ? 2.5 14.477 -2.523 1 98 91 ALA A C 1
ATOM 747 O O . ALA A 1 91 ? 3.096 13.781 -3.348 1 98 91 ALA A O 1
ATOM 748 N N . LEU A 1 92 ? 2.625 14.375 -1.235 1 98.19 92 LEU A N 1
ATOM 749 C CA . LEU A 1 92 ? 3.523 13.359 -0.697 1 98.19 92 LEU A CA 1
ATOM 750 C C . LEU A 1 92 ? 2.998 11.953 -0.986 1 98.19 92 LEU A C 1
ATOM 752 O O . LEU A 1 92 ? 3.756 11.078 -1.404 1 98.19 92 LEU A O 1
ATOM 756 N N . PHE A 1 93 ? 1.763 11.727 -0.795 1 96.56 93 PHE A N 1
ATOM 757 C CA . PHE A 1 93 ? 1.157 10.422 -1.043 1 96.56 93 PHE A CA 1
ATOM 758 C C . PHE A 1 93 ? 1.308 10.023 -2.506 1 96.56 93 PHE A C 1
ATOM 760 O O . PHE A 1 93 ? 1.601 8.867 -2.814 1 96.56 93 PHE A O 1
ATOM 767 N N . GLN A 1 94 ? 1.07 10.977 -3.326 1 97.25 94 GLN A N 1
ATOM 768 C CA . GLN A 1 94 ? 1.227 10.711 -4.75 1 97.25 94 GLN A CA 1
ATOM 769 C C . GLN A 1 94 ? 2.652 10.281 -5.078 1 97.25 94 GLN A C 1
ATOM 771 O O . GLN A 1 94 ? 2.861 9.32 -5.82 1 97.25 94 GLN A O 1
ATOM 776 N N . MET A 1 95 ? 3.566 10.969 -4.562 1 96.81 95 MET A N 1
ATOM 777 C CA . MET A 1 95 ? 4.965 10.617 -4.785 1 96.81 95 MET A CA 1
ATOM 778 C C . MET A 1 95 ? 5.27 9.219 -4.25 1 96.81 95 MET A C 1
ATOM 780 O O . MET A 1 95 ? 5.938 8.43 -4.918 1 96.81 95 MET A O 1
ATOM 784 N N . ILE A 1 96 ? 4.797 8.922 -3.053 1 97.06 96 ILE A N 1
ATOM 785 C CA . ILE A 1 96 ? 5.016 7.621 -2.438 1 97.06 96 ILE A CA 1
ATOM 786 C C . ILE A 1 96 ? 4.398 6.527 -3.307 1 97.06 96 ILE A C 1
ATOM 788 O O . ILE A 1 96 ? 5.02 5.488 -3.539 1 97.06 96 ILE A O 1
ATOM 792 N N . ASN A 1 97 ? 3.211 6.734 -3.727 1 96.62 97 ASN A N 1
ATOM 793 C CA . ASN A 1 97 ? 2.549 5.773 -4.602 1 96.62 97 ASN A CA 1
ATOM 794 C C . ASN A 1 97 ? 3.369 5.508 -5.863 1 96.62 97 ASN A C 1
ATOM 796 O O . ASN A 1 97 ? 3.564 4.355 -6.25 1 96.62 97 ASN A O 1
ATOM 800 N N . ASP A 1 98 ? 3.879 6.52 -6.469 1 96.19 98 ASP A N 1
ATOM 801 C CA . ASP A 1 98 ? 4.707 6.383 -7.664 1 96.19 98 ASP A CA 1
ATOM 802 C C . ASP A 1 98 ? 5.965 5.566 -7.371 1 96.19 98 ASP A C 1
ATOM 804 O O . ASP A 1 98 ? 6.332 4.688 -8.148 1 96.19 98 ASP A O 1
ATOM 808 N N . VAL A 1 99 ? 6.547 5.926 -6.305 1 96.06 99 VAL A N 1
ATOM 809 C CA . VAL A 1 99 ? 7.77 5.25 -5.887 1 96.06 99 VAL A CA 1
ATOM 810 C C . VAL A 1 99 ? 7.488 3.77 -5.648 1 96.06 99 VAL A C 1
ATOM 812 O O . VAL A 1 99 ? 8.242 2.906 -6.098 1 96.06 99 VAL A O 1
ATOM 815 N N . GLN A 1 100 ? 6.445 3.494 -5 1 95.81 100 GLN A N 1
ATOM 816 C CA . GLN A 1 100 ? 6.066 2.117 -4.703 1 95.81 100 GLN A CA 1
ATOM 817 C C . GLN A 1 100 ? 5.777 1.339 -5.984 1 95.81 100 GLN A C 1
ATOM 819 O O . GLN A 1 100 ? 6.18 0.181 -6.117 1 95.81 100 GLN A O 1
ATOM 824 N N . GLN A 1 101 ? 5.117 1.957 -6.918 1 96.5 101 GLN A N 1
ATOM 825 C CA . GLN A 1 101 ? 4.812 1.325 -8.195 1 96.5 101 GLN A CA 1
ATOM 826 C C . GLN A 1 101 ? 6.09 1.003 -8.969 1 96.5 101 GLN A C 1
ATOM 828 O O . GLN A 1 101 ? 6.23 -0.092 -9.516 1 96.5 101 GLN A O 1
ATOM 833 N N . ALA A 1 102 ? 6.961 1.929 -8.984 1 95.75 102 ALA A N 1
ATOM 834 C CA . ALA A 1 102 ? 8.234 1.724 -9.672 1 95.75 102 ALA A CA 1
ATOM 835 C C . ALA A 1 102 ? 9.016 0.571 -9.039 1 95.75 102 ALA A C 1
ATOM 837 O O . ALA A 1 102 ? 9.594 -0.256 -9.758 1 95.75 102 ALA A O 1
ATOM 838 N N . MET A 1 103 ? 8.992 0.511 -7.738 1 95.81 103 MET A N 1
ATOM 839 C CA . MET A 1 103 ? 9.734 -0.493 -6.98 1 95.81 103 MET A CA 1
ATOM 840 C C . MET A 1 103 ? 9.188 -1.892 -7.254 1 95.81 103 MET A C 1
ATOM 842 O O . MET A 1 103 ? 9.953 -2.857 -7.32 1 95.81 103 MET A O 1
ATOM 846 N N . THR A 1 104 ? 7.863 -2.027 -7.477 1 97 104 THR A N 1
ATOM 847 C CA . THR A 1 104 ? 7.242 -3.346 -7.559 1 97 104 THR A CA 1
ATOM 848 C C . THR A 1 104 ? 6.914 -3.701 -9.008 1 97 104 THR A C 1
ATOM 850 O O . THR A 1 104 ? 6.344 -4.762 -9.273 1 97 104 THR A O 1
ATOM 853 N N . LYS A 1 105 ? 7.258 -2.9 -9.945 1 96.62 105 LYS A N 1
ATOM 854 C CA . LYS A 1 105 ? 6.965 -3.102 -11.359 1 96.62 105 LYS A CA 1
ATOM 855 C C . LYS A 1 105 ? 7.453 -4.469 -11.836 1 96.62 105 LYS A C 1
ATOM 857 O O . LYS A 1 105 ? 6.758 -5.152 -12.594 1 96.62 105 LYS A O 1
ATOM 862 N N . PRO A 1 106 ? 8.641 -4.961 -11.398 1 96.88 106 PRO A N 1
ATOM 863 C CA . PRO A 1 106 ? 9.117 -6.262 -11.867 1 96.88 106 PRO A CA 1
ATOM 864 C C . PRO A 1 106 ? 8.18 -7.406 -11.508 1 96.88 106 PRO A C 1
ATOM 866 O O . PRO A 1 106 ? 8.141 -8.422 -12.203 1 96.88 106 PRO A O 1
ATOM 869 N N . ILE A 1 107 ? 7.461 -7.27 -10.414 1 96.5 107 ILE A N 1
ATOM 870 C CA . ILE A 1 107 ? 6.527 -8.312 -10.008 1 96.5 107 ILE A CA 1
ATOM 871 C C . ILE A 1 107 ? 5.379 -8.398 -11.008 1 96.5 107 ILE A C 1
ATOM 873 O O . ILE A 1 107 ? 4.973 -9.484 -11.414 1 96.5 107 ILE A O 1
ATOM 877 N N . GL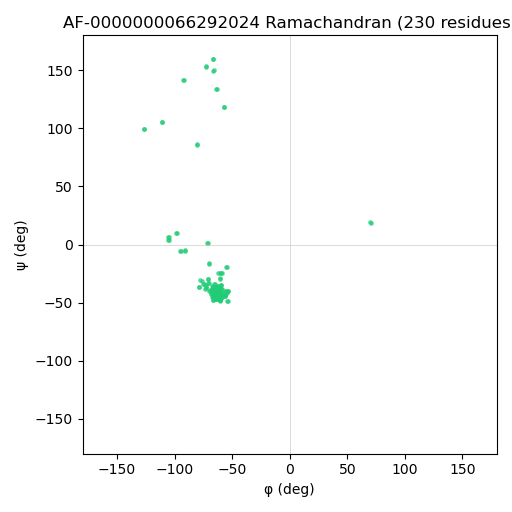Y A 1 108 ? 4.863 -7.25 -11.383 1 94.44 108 GLY A N 1
ATOM 878 C CA . GLY A 1 108 ? 3.852 -7.211 -12.43 1 94.44 108 GLY A CA 1
ATOM 879 C C . GLY A 1 108 ? 4.297 -7.887 -13.711 1 94.44 108 GLY A C 1
ATOM 880 O O . GLY A 1 108 ? 3.521 -8.617 -14.344 1 94.44 108 GLY A O 1
ATOM 881 N N . ASP A 1 109 ? 5.52 -7.66 -14.07 1 94.12 109 ASP A N 1
ATOM 882 C CA . ASP A 1 109 ? 6.09 -8.25 -15.281 1 94.12 109 ASP A CA 1
ATOM 883 C C . ASP A 1 109 ? 6.082 -9.773 -15.203 1 94.12 109 ASP A C 1
ATOM 885 O O . ASP A 1 109 ? 5.883 -10.453 -16.219 1 94.12 109 ASP A O 1
ATOM 889 N N . LEU A 1 110 ? 6.328 -10.305 -14.008 1 93.31 110 LEU A N 1
ATOM 890 C CA . LEU A 1 110 ? 6.297 -11.758 -13.836 1 93.31 110 LEU A CA 1
ATOM 891 C C . LEU A 1 110 ? 4.926 -12.32 -14.195 1 93.31 110 LEU A C 1
ATOM 893 O O . LEU A 1 110 ? 4.824 -13.305 -14.93 1 93.31 110 LEU A O 1
ATOM 897 N N . TYR A 1 111 ? 3.91 -11.672 -13.727 1 91.56 111 TYR A N 1
ATOM 898 C CA . TYR A 1 111 ? 2.557 -12.172 -13.945 1 91.56 111 TYR A CA 1
ATOM 899 C C . TYR A 1 111 ? 2.113 -11.922 -15.391 1 91.56 111 TYR A C 1
ATOM 901 O O . TYR A 1 111 ? 1.354 -12.719 -15.953 1 91.56 111 TYR A O 1
ATOM 909 N N . ASP A 1 112 ? 2.541 -10.867 -15.945 1 89.38 112 ASP A N 1
ATOM 910 C CA . ASP A 1 112 ? 2.258 -10.617 -17.359 1 89.38 112 ASP A CA 1
ATOM 911 C C . ASP A 1 112 ? 2.83 -11.727 -18.234 1 89.38 112 ASP A C 1
ATOM 913 O O . ASP A 1 112 ? 2.197 -12.141 -19.203 1 89.38 112 ASP A O 1
ATOM 917 N N . ASP A 1 113 ? 3.887 -12.219 -17.859 1 81.75 113 ASP A N 1
ATOM 918 C CA . ASP A 1 113 ? 4.539 -13.289 -18.609 1 81.75 113 ASP A CA 1
ATOM 919 C C . ASP A 1 113 ? 3.756 -14.594 -18.484 1 81.75 113 ASP A C 1
ATOM 921 O O . ASP A 1 113 ? 3.699 -15.383 -19.422 1 81.75 113 ASP A O 1
ATOM 925 N N . LEU A 1 114 ? 3.15 -14.766 -17.359 1 80.25 114 LEU A N 1
ATOM 926 C CA . LEU A 1 114 ? 2.361 -15.977 -17.141 1 80.25 114 LEU A CA 1
ATOM 927 C C . LEU A 1 114 ? 1.066 -15.938 -17.938 1 80.25 114 LEU A C 1
ATOM 929 O O . LEU A 1 114 ? 0.647 -16.953 -18.5 1 80.25 114 LEU A O 1
ATOM 933 N N . LYS A 1 115 ? 0.55 -14.688 -18.031 1 76.12 115 LYS A N 1
ATOM 934 C CA . LYS A 1 115 ? -0.724 -14.547 -18.719 1 76.12 115 LYS A CA 1
ATOM 935 C C . LYS A 1 115 ? -0.529 -14.602 -20.234 1 76.12 115 LYS A C 1
ATOM 937 O O . LYS A 1 115 ? -1.454 -14.953 -20.969 1 76.12 115 LYS A O 1
ATOM 942 N N . ALA A 1 116 ? 0.571 -14.18 -20.766 1 66.88 116 ALA A N 1
ATOM 943 C CA . ALA A 1 116 ? 0.848 -14.156 -22.203 1 66.88 116 ALA A CA 1
ATOM 944 C C . ALA A 1 116 ? 1.072 -15.57 -22.734 1 66.88 116 ALA A C 1
ATOM 946 O O . ALA A 1 116 ? 1.08 -15.789 -23.953 1 66.88 116 ALA A O 1
ATOM 947 N N . LYS A 1 117 ? 0.986 -16.594 -21.969 1 58.31 117 LYS A N 1
ATOM 948 C CA . LYS A 1 117 ? 1.153 -17.938 -22.516 1 58.31 117 LYS A CA 1
ATOM 949 C C . LYS A 1 117 ? -0.179 -18.688 -22.562 1 58.31 117 LYS A C 1
ATOM 951 O O . LYS A 1 117 ? -1.038 -18.484 -21.703 1 58.31 117 LYS A O 1
ATOM 956 N N . MET B 1 1 ? 19.094 17.438 -5.055 1 50.78 1 MET B N 1
ATOM 957 C CA . MET B 1 1 ? 17.781 16.922 -4.703 1 50.78 1 MET B CA 1
ATOM 958 C C . MET B 1 1 ? 17.734 15.398 -4.832 1 50.78 1 MET B C 1
ATOM 960 O O . MET B 1 1 ? 18.312 14.836 -5.766 1 50.78 1 MET B O 1
ATOM 964 N N . VAL B 1 2 ? 17.562 14.727 -3.668 1 61.72 2 VAL B N 1
ATOM 965 C CA . VAL B 1 2 ? 17.625 13.273 -3.73 1 61.72 2 VAL B CA 1
ATOM 966 C C . VAL B 1 2 ? 16.578 12.75 -4.715 1 61.72 2 VAL B C 1
ATOM 968 O O . VAL B 1 2 ? 15.43 13.203 -4.711 1 61.72 2 VAL B O 1
ATOM 971 N N . ASN B 1 3 ? 17.031 12.047 -5.809 1 82.44 3 ASN B N 1
ATOM 972 C CA . ASN B 1 3 ? 16.078 11.531 -6.773 1 82.44 3 ASN B CA 1
ATOM 973 C C . ASN B 1 3 ? 15.445 10.227 -6.297 1 82.44 3 ASN B C 1
ATOM 975 O O . ASN B 1 3 ? 16 9.148 -6.504 1 82.44 3 ASN B O 1
ATOM 979 N N . ILE B 1 4 ? 14.367 10.297 -5.5 1 91.06 4 ILE B N 1
ATOM 980 C CA . ILE B 1 4 ? 13.641 9.195 -4.875 1 91.06 4 ILE B CA 1
ATOM 981 C C . ILE B 1 4 ? 13.211 8.195 -5.945 1 91.06 4 ILE B C 1
ATOM 983 O O . ILE B 1 4 ? 13.102 6.996 -5.676 1 91.06 4 ILE B O 1
ATOM 987 N N . TYR B 1 5 ? 13.188 8.656 -7.156 1 91.56 5 TYR B N 1
ATOM 988 C CA . TYR B 1 5 ? 12.797 7.789 -8.266 1 91.56 5 TYR B CA 1
ATOM 989 C C . TYR B 1 5 ? 13.945 6.883 -8.68 1 91.56 5 TYR B C 1
ATOM 991 O O . TYR B 1 5 ? 13.742 5.715 -9.016 1 91.56 5 TYR B O 1
ATOM 999 N N . ASP B 1 6 ? 15.086 7.449 -8.609 1 92.12 6 ASP B N 1
ATOM 1000 C CA . ASP B 1 6 ? 16.266 6.629 -8.883 1 92.12 6 ASP B CA 1
ATOM 1001 C C . ASP B 1 6 ? 16.422 5.535 -7.828 1 92.12 6 ASP B C 1
ATOM 1003 O O . ASP B 1 6 ? 16.766 4.395 -8.156 1 92.12 6 ASP B O 1
ATOM 1007 N N . ASN B 1 7 ? 16.203 5.914 -6.602 1 92 7 ASN B N 1
ATOM 1008 C CA . ASN B 1 7 ? 16.25 4.934 -5.52 1 92 7 ASN B CA 1
ATOM 1009 C C . ASN B 1 7 ? 15.203 3.838 -5.707 1 92 7 ASN B C 1
ATOM 1011 O O . ASN B 1 7 ? 15.484 2.662 -5.469 1 92 7 ASN B O 1
ATOM 1015 N N . ALA B 1 8 ? 14.047 4.203 -6.176 1 93.25 8 ALA B N 1
ATOM 1016 C CA . ALA B 1 8 ? 12.984 3.24 -6.438 1 93.25 8 ALA B CA 1
ATOM 1017 C C . ALA B 1 8 ? 13.383 2.264 -7.539 1 93.25 8 ALA B C 1
ATOM 1019 O O . ALA B 1 8 ? 13.133 1.06 -7.43 1 93.25 8 ALA B O 1
ATOM 1020 N N . ASN B 1 9 ? 14 2.789 -8.578 1 93.81 9 ASN B N 1
ATOM 1021 C CA . ASN B 1 9 ? 14.469 1.941 -9.672 1 93.81 9 ASN B CA 1
ATOM 1022 C C . ASN B 1 9 ? 15.555 0.982 -9.211 1 93.81 9 ASN B C 1
ATOM 1024 O O . ASN B 1 9 ? 15.594 -0.176 -9.625 1 93.81 9 ASN B O 1
ATOM 1028 N N . GLN B 1 10 ? 16.406 1.572 -8.359 1 92.5 10 GLN B N 1
ATOM 1029 C CA . GLN B 1 10 ? 17.438 0.705 -7.793 1 92.5 10 GLN B CA 1
ATOM 1030 C C . GLN B 1 10 ? 16.828 -0.387 -6.922 1 92.5 10 GLN B C 1
ATOM 1032 O O . GLN B 1 10 ? 17.266 -1.536 -6.949 1 92.5 10 GLN B O 1
ATOM 1037 N N . MET B 1 11 ? 15.82 -0.056 -6.145 1 94.19 11 MET B N 1
ATOM 1038 C CA . MET B 1 11 ? 15.117 -1.037 -5.324 1 94.19 11 MET B CA 1
ATOM 1039 C C . MET B 1 11 ? 14.484 -2.115 -6.199 1 94.19 11 MET B C 1
ATOM 1041 O O . MET B 1 11 ? 14.461 -3.289 -5.824 1 94.19 11 MET B O 1
ATOM 1045 N N . ALA B 1 12 ? 13.945 -1.686 -7.332 1 95.94 12 ALA B N 1
ATOM 1046 C CA . ALA B 1 12 ? 13.359 -2.639 -8.273 1 95.94 12 ALA B CA 1
ATOM 1047 C C . ALA B 1 12 ? 14.398 -3.67 -8.719 1 95.94 12 ALA B C 1
ATOM 1049 O O . ALA B 1 12 ? 14.102 -4.863 -8.789 1 95.94 12 ALA B O 1
ATOM 1050 N N . LYS B 1 13 ? 15.586 -3.209 -9.016 1 95.12 13 LYS B N 1
ATOM 1051 C CA . LYS B 1 13 ? 16.672 -4.098 -9.422 1 95.12 13 LYS B CA 1
ATOM 1052 C C . LYS B 1 13 ? 17.078 -5.027 -8.273 1 95.12 13 LYS B C 1
ATOM 1054 O O . LYS B 1 13 ? 17.234 -6.234 -8.477 1 95.12 13 LYS B O 1
ATOM 1059 N N . ASP B 1 14 ? 17.188 -4.473 -7.078 1 95.19 14 ASP B N 1
ATOM 1060 C CA . ASP B 1 14 ? 17.562 -5.258 -5.902 1 95.19 14 ASP B CA 1
ATOM 1061 C C . ASP B 1 14 ? 16.484 -6.285 -5.566 1 95.19 14 ASP B C 1
ATOM 1063 O O . ASP B 1 14 ? 16.797 -7.402 -5.145 1 95.19 14 ASP B O 1
ATOM 1067 N N . LEU B 1 15 ? 15.25 -5.918 -5.727 1 96.25 15 LEU B N 1
ATOM 1068 C CA . LEU B 1 15 ? 14.117 -6.809 -5.488 1 96.25 15 LEU B CA 1
ATOM 1069 C C . LEU B 1 15 ? 14.25 -8.086 -6.312 1 96.25 15 LEU B C 1
ATOM 1071 O O . LEU B 1 15 ? 14.016 -9.188 -5.801 1 96.25 15 LEU B O 1
ATOM 1075 N N . GLN B 1 16 ? 14.695 -7.977 -7.535 1 96.56 16 GLN B N 1
ATOM 1076 C CA . GLN B 1 16 ? 14.805 -9.117 -8.438 1 96.56 16 GLN B CA 1
ATOM 1077 C C . GLN B 1 16 ? 15.914 -10.062 -8 1 96.56 16 GLN B C 1
ATOM 1079 O O . GLN B 1 16 ? 15.977 -11.211 -8.453 1 96.56 16 GLN B O 1
ATOM 1084 N N . GLU B 1 17 ? 16.797 -9.578 -7.137 1 95.75 17 GLU B N 1
ATOM 1085 C CA . GLU B 1 17 ? 17.938 -10.375 -6.688 1 95.75 17 GLU B CA 1
ATOM 1086 C C . GLU B 1 17 ? 17.625 -11.086 -5.375 1 95.75 17 GLU B C 1
ATOM 1088 O O . GLU B 1 17 ? 18.422 -11.891 -4.898 1 95.75 17 GLU B O 1
ATOM 1093 N N . THR B 1 18 ? 16.453 -10.781 -4.797 1 96.38 18 THR B N 1
ATOM 1094 C CA . THR B 1 18 ? 16.078 -11.43 -3.545 1 96.38 18 THR B CA 1
ATOM 1095 C C . THR B 1 18 ? 15.695 -12.891 -3.789 1 96.38 18 THR B C 1
ATOM 1097 O O . THR B 1 18 ? 15.266 -13.25 -4.887 1 96.38 18 THR B O 1
ATOM 1100 N N . GLU B 1 19 ? 15.898 -13.664 -2.74 1 96.5 19 GLU B N 1
ATOM 1101 C CA . GLU B 1 19 ? 15.484 -15.062 -2.818 1 96.5 19 GLU B CA 1
ATOM 1102 C C . GLU B 1 19 ? 13.977 -15.18 -3.027 1 96.5 19 GLU B C 1
ATOM 1104 O O . GLU B 1 19 ? 13.516 -16.031 -3.799 1 96.5 19 GLU B O 1
ATOM 1109 N N . GLN B 1 20 ? 13.25 -14.297 -2.348 1 97.38 20 GLN B N 1
ATOM 1110 C CA . GLN B 1 20 ? 11.797 -14.32 -2.451 1 97.38 20 GLN B CA 1
ATOM 1111 C C . GLN B 1 20 ? 11.344 -14.086 -3.889 1 97.38 20 GLN B C 1
ATOM 1113 O O . GLN B 1 20 ? 10.445 -14.766 -4.383 1 97.38 20 GLN B O 1
ATOM 1118 N N . PHE B 1 21 ? 11.914 -13.172 -4.574 1 98 21 PHE B N 1
ATOM 1119 C CA . PHE B 1 21 ? 11.562 -12.883 -5.961 1 98 21 PHE B CA 1
ATOM 1120 C C . PHE B 1 21 ? 11.938 -14.047 -6.867 1 98 21 PHE B C 1
ATOM 1122 O O . PHE B 1 21 ? 11.125 -14.484 -7.684 1 98 21 PHE B O 1
ATOM 1129 N N . LYS B 1 22 ? 13.109 -14.547 -6.73 1 97.81 22 LYS B N 1
ATOM 1130 C CA . LYS B 1 22 ? 13.594 -15.633 -7.574 1 97.81 22 LYS B CA 1
ATOM 1131 C C . LYS B 1 22 ? 12.773 -16.906 -7.359 1 97.81 22 LYS B C 1
ATOM 1133 O O . LYS B 1 22 ? 12.484 -17.641 -8.312 1 97.81 22 LYS B O 1
ATOM 1138 N N . ASP B 1 23 ? 12.383 -17.109 -6.109 1 98 23 ASP B N 1
ATOM 1139 C CA . ASP B 1 23 ? 11.562 -18.281 -5.801 1 98 23 ASP B CA 1
ATOM 1140 C C . ASP B 1 23 ? 10.203 -18.188 -6.477 1 98 23 ASP B C 1
ATOM 1142 O O . ASP B 1 23 ? 9.703 -19.172 -7.016 1 98 23 ASP B O 1
ATOM 1146 N N . LEU B 1 24 ? 9.609 -17.031 -6.406 1 97.94 24 LEU B N 1
ATOM 1147 C CA . LEU B 1 24 ? 8.328 -16.844 -7.082 1 97.94 24 LEU B CA 1
ATOM 1148 C C . LEU B 1 24 ? 8.484 -17.016 -8.586 1 97.94 24 LEU B C 1
ATOM 1150 O O . LEU B 1 24 ? 7.672 -17.703 -9.227 1 97.94 24 LEU B O 1
ATOM 1154 N N . LYS B 1 25 ? 9.461 -16.422 -9.148 1 97.25 25 LYS B N 1
ATOM 1155 C CA . LYS B 1 25 ? 9.719 -16.547 -10.578 1 97.25 25 LYS B CA 1
ATOM 1156 C C . LYS B 1 25 ? 9.828 -18.016 -10.984 1 9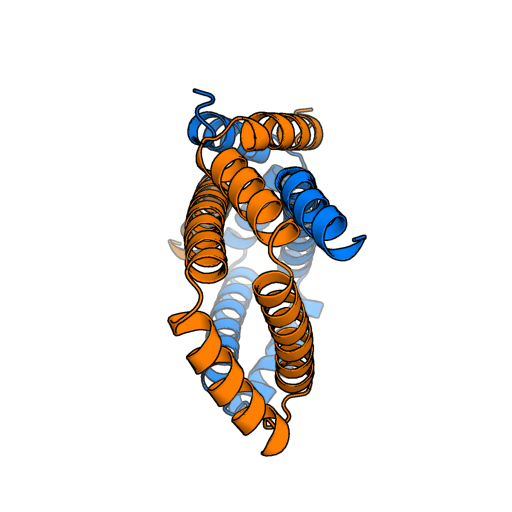7.25 25 LYS B C 1
ATOM 1158 O O . LYS B 1 25 ? 9.203 -18.438 -11.961 1 97.25 25 LYS B O 1
ATOM 1163 N N . LYS B 1 26 ? 10.594 -18.75 -10.258 1 97.25 26 LYS B N 1
ATOM 1164 C CA . LYS B 1 26 ? 10.773 -20.172 -10.531 1 97.25 26 LYS B CA 1
ATOM 1165 C C . LYS B 1 26 ? 9.445 -20.922 -10.43 1 97.25 26 LYS B C 1
ATOM 1167 O O . LYS B 1 26 ? 9.133 -21.766 -11.273 1 97.25 26 LYS B O 1
ATOM 1172 N N . SER B 1 27 ? 8.711 -20.578 -9.352 1 97.19 27 SER B N 1
ATOM 1173 C CA . SER B 1 27 ? 7.426 -21.234 -9.156 1 97.19 27 SER B CA 1
ATOM 1174 C C . SER B 1 27 ? 6.48 -20.953 -10.32 1 97.19 27 SER B C 1
ATOM 1176 O O . SER B 1 27 ? 5.77 -21.844 -10.789 1 97.19 27 SER B O 1
ATOM 1178 N N . LEU B 1 28 ? 6.477 -19.812 -10.82 1 95.88 28 LEU B N 1
ATOM 1179 C CA . LEU B 1 28 ? 5.645 -19.422 -11.961 1 95.88 28 LEU B CA 1
ATOM 1180 C C . LEU B 1 28 ? 6.078 -20.156 -13.227 1 95.88 28 LEU B C 1
ATOM 1182 O O . LEU B 1 28 ? 5.238 -20.578 -14.023 1 95.88 28 LEU B O 1
ATOM 1186 N N . GLU B 1 29 ? 7.297 -20.297 -13.414 1 93.62 29 GLU B N 1
ATOM 1187 C CA . GLU B 1 29 ? 7.812 -21.047 -14.562 1 93.62 29 GLU B CA 1
ATOM 1188 C C . GLU B 1 29 ? 7.371 -22.516 -14.508 1 93.62 29 GLU B C 1
ATOM 1190 O O . GLU B 1 29 ? 7.012 -23.094 -15.539 1 93.62 29 GLU B O 1
ATOM 1195 N N . 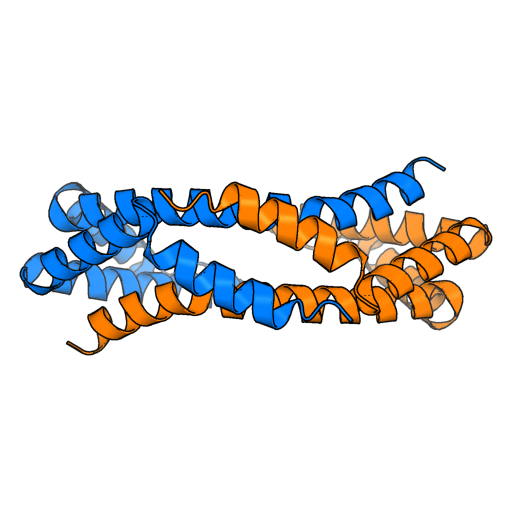ASN B 1 30 ? 7.414 -23.016 -13.312 1 94.5 30 ASN B N 1
ATOM 1196 C CA . ASN B 1 30 ? 6.965 -24.391 -13.141 1 94.5 30 ASN B CA 1
ATOM 1197 C C . ASN B 1 30 ? 5.484 -24.531 -13.477 1 94.5 30 ASN B C 1
ATOM 1199 O O . ASN B 1 30 ? 5.082 -25.531 -14.086 1 94.5 30 ASN B O 1
ATOM 1203 N N . LEU B 1 31 ? 4.781 -23.594 -13.023 1 92.81 31 LEU B N 1
ATOM 1204 C CA . LEU B 1 31 ? 3.346 -23.609 -13.289 1 92.81 31 LEU B CA 1
ATOM 1205 C C . LEU B 1 31 ? 3.07 -23.594 -14.789 1 92.81 31 LEU B C 1
ATOM 1207 O O . LEU B 1 31 ? 2.148 -24.25 -15.258 1 92.81 31 LEU B O 1
ATOM 1211 N N . LYS B 1 32 ? 3.832 -22.859 -15.562 1 90.06 32 LYS B N 1
ATOM 1212 C CA . LYS B 1 32 ? 3.678 -22.734 -17.016 1 90.06 32 LYS B CA 1
ATOM 1213 C C . LYS B 1 32 ? 3.844 -24.094 -17.703 1 90.06 32 LYS B C 1
ATOM 1215 O O . LYS B 1 32 ? 3.287 -24.328 -18.766 1 90.06 32 LYS B O 1
ATOM 1220 N N . ASN B 1 33 ? 4.531 -24.922 -17.031 1 91 33 ASN B N 1
ATOM 1221 C CA . ASN B 1 33 ? 4.848 -26.203 -17.641 1 91 33 ASN B CA 1
ATOM 1222 C C . ASN B 1 33 ? 3.893 -27.297 -17.172 1 91 33 ASN B C 1
ATOM 1224 O O . ASN B 1 33 ? 4.109 -28.484 -17.438 1 91 33 ASN B O 1
ATOM 1228 N N . LYS B 1 34 ? 2.852 -26.906 -16.484 1 93.62 34 LYS B N 1
ATOM 1229 C CA . LYS B 1 34 ? 1.823 -27.812 -16 1 93.62 34 LYS B CA 1
ATOM 1230 C C . LYS B 1 34 ? 0.432 -27.359 -16.438 1 93.62 34 LYS B C 1
ATOM 1232 O O . LYS B 1 34 ? -0.213 -26.578 -15.727 1 93.62 34 LYS B O 1
ATOM 1237 N N . PRO B 1 35 ? -0.083 -27.938 -17.453 1 93.12 35 PRO B N 1
ATOM 1238 C CA . PRO B 1 35 ? -1.33 -27.438 -18.047 1 93.12 35 PRO B CA 1
ATOM 1239 C C . PRO B 1 35 ? -2.486 -27.422 -17.047 1 93.12 35 PRO B C 1
ATOM 1241 O O . PRO B 1 35 ? -3.252 -26.453 -17.016 1 93.12 35 PRO B O 1
ATOM 1244 N N . GLU B 1 36 ? -2.598 -28.438 -16.266 1 93.62 36 GLU B N 1
ATOM 1245 C CA . GLU B 1 36 ? -3.697 -28.5 -15.312 1 93.62 36 GLU B CA 1
ATOM 1246 C C . GLU B 1 36 ? -3.584 -27.391 -14.266 1 93.62 36 GLU B C 1
ATOM 1248 O O . GLU B 1 36 ? -4.578 -26.766 -13.914 1 93.62 36 GLU B O 1
ATOM 1253 N N . SER B 1 37 ? -2.398 -27.203 -13.789 1 95.06 37 SER B N 1
ATOM 1254 C CA . SER B 1 37 ? -2.16 -26.156 -12.797 1 95.06 37 SER B CA 1
ATOM 1255 C C . SER B 1 37 ? -2.334 -24.766 -13.398 1 95.06 37 SER B C 1
ATOM 1257 O O . SER B 1 37 ? -2.857 -23.859 -12.742 1 95.06 37 SER B O 1
ATOM 1259 N N . LEU B 1 38 ? -1.878 -24.656 -14.625 1 93.44 38 LEU B N 1
ATOM 1260 C CA . LEU B 1 38 ? -2.029 -23.391 -15.32 1 93.44 38 LEU B CA 1
ATOM 1261 C C . LEU B 1 38 ? -3.502 -23.047 -15.516 1 93.44 38 LEU B C 1
ATOM 1263 O O . LEU B 1 38 ? -3.91 -21.891 -15.312 1 93.44 38 LEU B O 1
ATOM 1267 N N . ASP B 1 39 ? -4.266 -24.016 -15.906 1 94.38 39 ASP B N 1
ATOM 1268 C CA . ASP B 1 39 ? -5.707 -23.828 -16.062 1 94.38 39 ASP B CA 1
ATOM 1269 C C . ASP B 1 39 ? -6.348 -23.406 -14.734 1 94.38 39 ASP B C 1
ATOM 1271 O O . ASP B 1 39 ? -7.156 -22.469 -14.703 1 94.38 39 ASP B O 1
ATOM 1275 N N . LEU B 1 40 ? -5.965 -24.094 -13.695 1 95.56 40 LEU B N 1
ATOM 1276 C CA . LEU B 1 40 ? -6.488 -23.766 -12.375 1 95.56 40 LEU B CA 1
ATOM 1277 C C . LEU B 1 40 ? -6.109 -22.344 -11.969 1 95.56 40 LEU B C 1
ATOM 1279 O O . LEU B 1 40 ? -6.93 -21.609 -11.414 1 95.56 40 LEU B O 1
ATOM 1283 N N . TYR B 1 41 ? -4.879 -21.984 -12.266 1 95.56 41 TYR B N 1
ATOM 1284 C CA . TYR B 1 41 ? -4.426 -20.625 -12 1 95.56 41 TYR B CA 1
ATOM 1285 C C . TYR B 1 41 ? -5.281 -19.609 -12.742 1 95.56 41 TYR B C 1
ATOM 1287 O O . TYR B 1 41 ? -5.707 -18.594 -12.164 1 95.56 41 TYR B O 1
ATOM 1295 N N . GLN B 1 42 ? -5.621 -19.828 -13.984 1 93.31 42 GLN B N 1
ATOM 1296 C CA . GLN B 1 42 ? -6.406 -18.906 -14.812 1 93.31 42 GLN B CA 1
ATOM 1297 C C . GLN B 1 42 ? -7.828 -18.781 -14.273 1 93.31 42 GLN B C 1
ATOM 1299 O O . GLN B 1 42 ? -8.391 -17.672 -14.258 1 93.31 42 GLN B O 1
ATOM 1304 N N . ARG B 1 43 ? -8.344 -19.828 -13.805 1 94.19 43 ARG B N 1
ATOM 1305 C CA . ARG B 1 43 ? -9.672 -19.812 -13.211 1 94.19 43 ARG B CA 1
ATOM 1306 C C . ARG B 1 43 ? -9.664 -19.031 -11.898 1 94.19 43 ARG B C 1
ATOM 1308 O O . ARG B 1 43 ? -10.602 -18.266 -11.617 1 94.19 43 ARG B O 1
ATOM 1315 N N . MET B 1 44 ? -8.688 -19.234 -11.164 1 94.5 44 MET B N 1
ATOM 1316 C CA . MET B 1 44 ? -8.523 -18.5 -9.914 1 94.5 44 MET B CA 1
ATOM 1317 C C . MET B 1 44 ? -8.375 -17.016 -10.18 1 94.5 44 MET B C 1
ATOM 1319 O O . MET B 1 44 ? -8.969 -16.188 -9.477 1 94.5 44 MET B O 1
ATOM 1323 N N . ASP B 1 45 ? -7.527 -16.719 -11.148 1 92 45 ASP B N 1
ATOM 1324 C CA . ASP B 1 45 ? -7.305 -15.328 -11.516 1 92 45 ASP B CA 1
ATOM 1325 C C . ASP B 1 45 ? -8.617 -14.648 -11.922 1 92 45 ASP B C 1
ATOM 1327 O O . ASP B 1 45 ? -8.914 -13.547 -11.461 1 92 45 ASP B O 1
ATOM 1331 N N . LYS B 1 46 ? -9.453 -15.344 -12.734 1 92.81 46 LYS B N 1
ATOM 1332 C CA . LYS B 1 46 ? -10.75 -14.836 -13.172 1 92.81 46 LYS B CA 1
ATOM 1333 C C . LYS B 1 46 ? -11.703 -14.672 -12 1 92.81 46 LYS B C 1
ATOM 1335 O O . LYS B 1 46 ? -12.422 -13.672 -11.906 1 92.81 46 LYS B O 1
ATOM 1340 N N . LEU B 1 47 ? -11.695 -15.641 -11.141 1 94.31 47 LEU B N 1
ATOM 1341 C CA . LEU B 1 47 ? -12.562 -15.609 -9.969 1 94.31 47 LEU B CA 1
ATOM 1342 C C . LEU B 1 47 ? -12.211 -14.438 -9.062 1 94.31 47 LEU B C 1
ATOM 1344 O O . LEU B 1 47 ? -13.109 -13.766 -8.539 1 94.31 47 LEU B O 1
ATOM 1348 N N . GLN B 1 48 ? -10.953 -14.133 -8.875 1 91.88 48 GLN B N 1
ATOM 1349 C CA . GLN B 1 48 ? -10.5 -13.016 -8.047 1 91.88 48 GLN B CA 1
ATOM 1350 C C . GLN B 1 48 ? -10.977 -11.68 -8.625 1 91.88 48 GLN B C 1
ATOM 1352 O O . GLN B 1 48 ? -11.344 -10.773 -7.875 1 91.88 48 GLN B O 1
ATOM 1357 N N . GLN B 1 49 ? -11.008 -11.633 -9.914 1 92.12 49 GLN B N 1
ATOM 1358 C CA . GLN B 1 49 ? -11.5 -10.414 -10.547 1 92.12 49 GLN B CA 1
ATOM 1359 C C . GLN B 1 49 ? -12.992 -10.219 -10.289 1 92.12 49 GLN B C 1
ATOM 1361 O O . GLN B 1 49 ? -13.438 -9.109 -9.992 1 92.12 49 GLN B O 1
ATOM 1366 N N . GLN B 1 50 ? -13.688 -11.266 -10.359 1 92.5 50 GLN B N 1
ATOM 1367 C CA . GLN B 1 50 ? -15.125 -11.211 -10.102 1 92.5 50 GLN B CA 1
ATOM 1368 C C . GLN B 1 50 ? -15.406 -10.828 -8.648 1 92.5 50 GLN B C 1
ATOM 1370 O O . GLN B 1 50 ? -16.312 -10.039 -8.375 1 92.5 50 GLN B O 1
ATOM 1375 N N . ILE B 1 51 ? -14.656 -11.375 -7.82 1 92.5 51 ILE B N 1
ATOM 1376 C CA . ILE B 1 51 ? -14.805 -11.094 -6.398 1 92.5 51 ILE B CA 1
ATOM 1377 C C . ILE B 1 51 ? -14.484 -9.625 -6.125 1 92.5 51 ILE B C 1
ATOM 1379 O O . ILE B 1 51 ? -15.219 -8.938 -5.414 1 92.5 51 ILE B O 1
ATOM 1383 N N . LEU B 1 52 ? -13.352 -9.125 -6.688 1 90.94 52 LEU B N 1
ATOM 1384 C CA . LEU B 1 52 ? -12.961 -7.73 -6.516 1 90.94 52 LEU B CA 1
ATOM 1385 C C . LEU B 1 52 ? -14.023 -6.797 -7.09 1 90.94 52 LEU B C 1
ATOM 1387 O O . LEU B 1 52 ? -14.352 -5.781 -6.477 1 90.94 52 LEU B O 1
ATOM 1391 N N . ALA B 1 53 ? -14.562 -7.078 -8.234 1 89.19 53 ALA B N 1
ATOM 1392 C CA . ALA B 1 53 ? -15.625 -6.289 -8.852 1 89.19 53 ALA B CA 1
ATOM 1393 C C . ALA B 1 53 ? -16.859 -6.227 -7.961 1 89.19 53 ALA B C 1
ATOM 1395 O O . ALA B 1 53 ? -17.438 -5.156 -7.773 1 89.19 53 ALA B O 1
ATOM 1396 N N . ALA B 1 54 ? -17.25 -7.352 -7.379 1 88.62 54 ALA B N 1
ATOM 1397 C CA . ALA B 1 54 ? -18.391 -7.406 -6.477 1 88.62 54 ALA B CA 1
ATOM 1398 C C . ALA B 1 54 ? -18.141 -6.59 -5.215 1 88.62 54 ALA B C 1
ATOM 1400 O O . ALA B 1 54 ? -19.016 -5.867 -4.75 1 88.62 54 ALA B O 1
ATOM 1401 N N . GLN B 1 55 ? -16.906 -6.711 -4.664 1 87.25 55 GLN B N 1
ATOM 1402 C CA . GLN B 1 55 ? -16.531 -6.012 -3.438 1 87.25 55 GLN B CA 1
ATOM 1403 C C . GLN B 1 55 ? -16.5 -4.5 -3.652 1 87.25 55 GLN B C 1
ATOM 1405 O O . GLN B 1 55 ? -17 -3.74 -2.822 1 87.25 55 GLN B O 1
ATOM 1410 N N . ASN B 1 56 ? -16.047 -4.008 -4.77 1 87.19 56 ASN B N 1
ATOM 1411 C CA . ASN B 1 56 ? -15.984 -2.586 -5.086 1 87.19 56 ASN B CA 1
ATOM 1412 C C . ASN B 1 56 ? -17.375 -2 -5.32 1 87.19 56 ASN B C 1
ATOM 1414 O O . ASN B 1 56 ? -17.625 -0.833 -5.008 1 87.19 56 ASN B O 1
ATOM 1418 N N . SER B 1 57 ? -18.25 -2.822 -5.793 1 85.81 57 SER B N 1
ATOM 1419 C CA . SER B 1 57 ? -19.609 -2.379 -6.07 1 85.81 57 SER B CA 1
ATOM 1420 C C . SER B 1 57 ? -20.516 -2.594 -4.863 1 85.81 57 SER B C 1
ATOM 1422 O O . SER B 1 57 ? -21.688 -2.213 -4.887 1 85.81 57 SER B O 1
ATOM 1424 N N . GLY B 1 58 ? -19.953 -3.209 -3.889 1 81.19 58 GLY B N 1
ATOM 1425 C CA . GLY B 1 58 ? -20.734 -3.486 -2.695 1 81.19 58 GLY B CA 1
ATOM 1426 C C . GLY B 1 58 ? -21.797 -4.539 -2.916 1 81.19 58 GLY B C 1
ATOM 1427 O O . GLY B 1 58 ? -22.812 -4.57 -2.203 1 81.19 58 GLY B O 1
ATOM 1428 N N . GLN B 1 59 ? -21.719 -5.281 -3.855 1 84.5 59 GLN B N 1
ATOM 1429 C CA . GLN B 1 59 ? -22.688 -6.324 -4.164 1 84.5 59 GLN B CA 1
ATOM 1430 C C . GLN B 1 59 ? -22.281 -7.652 -3.531 1 84.5 59 GLN B C 1
ATOM 1432 O O . GLN B 1 59 ? -21.094 -7.977 -3.453 1 84.5 59 GLN B O 1
ATOM 1437 N N . PRO B 1 60 ? -23.297 -8.352 -3.061 1 87.81 60 PRO B N 1
ATOM 1438 C CA . PRO B 1 60 ? -22.969 -9.695 -2.568 1 87.81 60 PRO B CA 1
ATOM 1439 C C . PRO B 1 60 ? -22.5 -10.633 -3.68 1 87.81 60 PRO B C 1
ATOM 1441 O O . PRO B 1 60 ? -22.875 -10.445 -4.844 1 87.81 60 PRO B O 1
ATOM 1444 N N . LEU B 1 61 ? -21.672 -11.531 -3.32 1 88.88 61 LEU B N 1
ATOM 1445 C CA . LEU B 1 61 ? -21.25 -12.547 -4.273 1 88.88 61 LEU B CA 1
ATOM 1446 C C . LEU B 1 61 ? -22.438 -13.422 -4.691 1 88.88 61 LEU B C 1
ATOM 1448 O O . LEU B 1 61 ? -23.234 -13.828 -3.848 1 88.88 61 LEU B O 1
ATOM 1452 N N . SER B 1 62 ? -22.547 -13.641 -5.965 1 89.75 62 SER B N 1
ATOM 1453 C CA . SER B 1 62 ? -23.609 -14.531 -6.438 1 89.75 62 SER B CA 1
ATOM 1454 C C . SER B 1 62 ? -23.375 -15.969 -5.977 1 89.75 62 SER B C 1
ATOM 1456 O O . SER B 1 62 ? -22.25 -16.344 -5.656 1 89.75 62 SER B O 1
ATOM 1458 N N . ASP B 1 63 ? -24.391 -16.734 -5.973 1 93 63 ASP B N 1
ATOM 1459 C CA . ASP B 1 63 ? -24.297 -18.141 -5.594 1 93 63 ASP B CA 1
ATOM 1460 C C . ASP B 1 63 ? -23.328 -18.891 -6.52 1 93 63 ASP B C 1
ATOM 1462 O O . ASP B 1 63 ? -22.578 -19.75 -6.074 1 93 63 ASP B O 1
ATOM 1466 N N . ASP B 1 64 ? -23.359 -18.547 -7.754 1 93.62 64 ASP B N 1
ATOM 1467 C CA . ASP B 1 64 ? -22.484 -19.203 -8.734 1 93.62 64 ASP B CA 1
ATOM 1468 C C . ASP B 1 64 ? -21.016 -18.906 -8.438 1 93.62 64 ASP B C 1
ATOM 1470 O O . ASP B 1 64 ? -20.188 -19.797 -8.516 1 93.62 64 ASP B O 1
ATOM 1474 N N . VAL B 1 65 ? -20.797 -17.703 -8.062 1 94.12 65 VAL B N 1
ATOM 1475 C CA . VAL B 1 65 ? -19.422 -17.312 -7.758 1 94.12 65 VAL B CA 1
ATOM 1476 C C . VAL B 1 65 ? -18.969 -18 -6.469 1 94.12 65 VAL B C 1
ATOM 1478 O O . VAL B 1 65 ? -17.828 -18.453 -6.367 1 94.12 65 VAL B O 1
ATOM 1481 N N . LYS B 1 66 ? -19.828 -18.078 -5.535 1 94.56 66 LYS B N 1
ATOM 1482 C CA . LYS B 1 66 ? -19.516 -18.766 -4.281 1 94.56 66 LYS B CA 1
ATOM 1483 C C . LYS B 1 66 ? -19.188 -20.234 -4.52 1 94.56 66 LYS B C 1
ATOM 1485 O O . LYS B 1 66 ? -18.219 -20.75 -3.951 1 94.56 66 LYS B O 1
ATOM 1490 N N . LYS B 1 67 ? -19.938 -20.844 -5.285 1 96 67 LYS B N 1
ATOM 1491 C CA . LYS B 1 67 ? -19.703 -22.25 -5.609 1 96 67 LYS B CA 1
ATOM 1492 C C . LYS B 1 67 ? -18.375 -22.438 -6.336 1 96 67 LYS B C 1
ATOM 1494 O O . LYS B 1 67 ? -17.625 -23.375 -6.035 1 96 67 LYS B O 1
ATOM 1499 N N . GLU B 1 68 ? -18.172 -21.547 -7.281 1 95.81 68 GLU B N 1
ATOM 1500 C CA . GLU B 1 68 ? -16.906 -21.609 -8.016 1 95.81 68 GLU B CA 1
ATOM 1501 C C . GLU B 1 68 ? -15.719 -21.375 -7.086 1 95.81 68 GLU B C 1
ATOM 1503 O O . GLU B 1 68 ? -14.68 -22.031 -7.227 1 95.81 68 GLU B O 1
ATOM 1508 N N . TYR B 1 69 ? -15.859 -20.5 -6.148 1 96.12 69 TYR B N 1
ATOM 1509 C CA . TYR B 1 69 ? -14.836 -20.219 -5.145 1 96.12 69 TYR B CA 1
ATOM 1510 C C . TYR B 1 69 ? -14.523 -21.469 -4.328 1 96.12 69 TYR B C 1
ATOM 1512 O O . TYR B 1 69 ? -13.352 -21.812 -4.125 1 96.12 69 TYR B O 1
ATOM 1520 N N . GLN B 1 70 ? -15.531 -22.125 -3.873 1 96.12 70 GLN B N 1
ATOM 1521 C CA . GLN B 1 70 ? -15.352 -23.328 -3.09 1 96.12 70 GLN B CA 1
ATOM 1522 C C . GLN B 1 70 ? -14.656 -24.422 -3.91 1 96.12 70 GLN B C 1
ATOM 1524 O O . GLN B 1 70 ? -13.742 -25.078 -3.418 1 96.12 70 GLN B O 1
ATOM 1529 N N . LYS B 1 71 ? -15.102 -24.609 -5.141 1 96.75 71 LYS B N 1
ATOM 1530 C CA . LYS B 1 71 ? -14.523 -25.609 -6.031 1 96.75 71 LYS B CA 1
ATOM 1531 C C . LYS B 1 71 ? -13.047 -25.328 -6.285 1 96.75 71 LYS B C 1
ATOM 1533 O O . LYS B 1 71 ? -12.211 -26.234 -6.164 1 96.75 71 LYS B O 1
ATOM 1538 N N . ILE B 1 72 ? -12.742 -24.109 -6.598 1 96.25 72 ILE B N 1
ATOM 1539 C CA . ILE B 1 72 ? -11.375 -23.734 -6.922 1 96.25 72 ILE B CA 1
ATOM 1540 C C . ILE B 1 72 ? -10.492 -23.891 -5.688 1 96.25 72 ILE B C 1
ATOM 1542 O O . ILE B 1 72 ? -9.375 -24.406 -5.777 1 96.25 72 ILE B O 1
ATOM 1546 N N . ASN B 1 73 ? -10.992 -23.531 -4.539 1 95.38 73 ASN B N 1
ATOM 1547 C CA . ASN B 1 73 ? -10.234 -23.672 -3.305 1 95.38 73 ASN B CA 1
ATOM 1548 C C . ASN B 1 73 ? -9.891 -25.141 -3.029 1 95.38 73 ASN B C 1
ATOM 1550 O O . ASN B 1 73 ? -8.773 -25.453 -2.605 1 95.38 73 ASN B O 1
ATOM 1554 N N . GLU B 1 74 ? -10.836 -25.953 -3.254 1 96.25 74 GLU B N 1
ATOM 1555 C CA . GLU B 1 74 ? -10.609 -27.375 -3.07 1 96.25 74 GLU B CA 1
ATOM 1556 C C . GLU B 1 74 ? -9.555 -27.906 -4.047 1 96.25 74 GLU B C 1
ATOM 1558 O O . GLU B 1 74 ? -8.672 -28.672 -3.662 1 96.25 74 GLU B O 1
ATOM 1563 N N . GLU B 1 75 ? -9.602 -27.484 -5.254 1 96.94 75 GLU B N 1
ATOM 1564 C CA . GLU B 1 75 ? -8.648 -27.922 -6.273 1 96.94 75 GLU B CA 1
ATOM 1565 C C . GLU B 1 75 ? -7.246 -27.406 -5.973 1 96.94 75 GLU B C 1
ATOM 1567 O O . GLU B 1 75 ? -6.258 -28.109 -6.223 1 96.94 75 GLU B O 1
ATOM 1572 N N . VAL B 1 76 ? -7.203 -26.25 -5.465 1 95.75 76 VAL B N 1
ATOM 1573 C CA . VAL B 1 76 ? -5.918 -25.656 -5.129 1 95.75 76 VAL B CA 1
ATOM 1574 C C . VAL B 1 76 ? -5.254 -26.438 -4.004 1 95.75 76 VAL B C 1
ATOM 1576 O O . VAL B 1 76 ? -4.043 -26.656 -4.02 1 95.75 76 VAL B O 1
ATOM 1579 N N . ARG B 1 77 ? -6.023 -26.844 -3.072 1 95.62 77 ARG B N 1
ATOM 1580 C CA . ARG B 1 77 ? -5.496 -27.609 -1.948 1 95.62 77 ARG B CA 1
ATOM 1581 C C . ARG B 1 77 ? -4.836 -28.891 -2.426 1 95.62 77 ARG B C 1
ATOM 1583 O O . ARG B 1 77 ? -3.922 -29.406 -1.775 1 95.62 77 ARG B O 1
ATOM 1590 N N . ASN B 1 78 ? -5.227 -29.375 -3.561 1 95.81 78 ASN B N 1
ATOM 1591 C CA . ASN B 1 78 ? -4.723 -30.641 -4.066 1 95.81 78 ASN B CA 1
ATOM 1592 C C . ASN B 1 78 ? -3.721 -30.438 -5.199 1 95.81 78 ASN B C 1
ATOM 1594 O O . ASN B 1 78 ? -3.334 -31.391 -5.867 1 95.81 78 ASN B O 1
ATOM 1598 N N . ASN B 1 79 ? -3.375 -29.188 -5.441 1 96.94 79 ASN B N 1
ATOM 1599 C CA . ASN B 1 79 ? -2.428 -28.859 -6.5 1 96.94 79 ASN B CA 1
ATOM 1600 C C . ASN B 1 79 ? -1.104 -28.359 -5.93 1 96.94 79 ASN B C 1
ATOM 1602 O O . ASN B 1 79 ? -0.992 -27.203 -5.539 1 96.94 79 ASN B O 1
ATOM 1606 N N . ASP B 1 80 ? -0.11 -29.172 -5.977 1 95.25 80 ASP B N 1
ATOM 1607 C CA . ASP B 1 80 ? 1.165 -28.875 -5.328 1 95.25 80 ASP B CA 1
ATOM 1608 C C . ASP B 1 80 ? 1.853 -27.688 -5.973 1 95.25 80 ASP B C 1
ATOM 1610 O O . ASP B 1 80 ? 2.463 -26.859 -5.281 1 95.25 80 ASP B O 1
ATOM 1614 N N . GLU B 1 81 ? 1.761 -27.578 -7.316 1 95.62 81 GLU B N 1
ATOM 1615 C CA . GLU B 1 81 ? 2.4 -26.484 -8.031 1 95.62 81 GLU B CA 1
ATOM 1616 C C . GLU B 1 81 ? 1.785 -25.141 -7.641 1 95.62 81 GLU B C 1
ATOM 1618 O O . GLU B 1 81 ? 2.504 -24.172 -7.379 1 95.62 81 GLU B O 1
ATOM 1623 N N . LEU B 1 82 ? 0.504 -25.109 -7.539 1 95.38 82 LEU B N 1
ATOM 1624 C CA . LEU B 1 82 ? -0.186 -23.875 -7.203 1 95.38 82 LEU B CA 1
ATOM 1625 C C . LEU B 1 82 ? 0.012 -23.516 -5.734 1 95.38 82 LEU B C 1
ATOM 1627 O O . LEU B 1 82 ? 0.188 -22.344 -5.391 1 95.38 82 LEU B O 1
ATOM 1631 N N . LYS B 1 83 ? 0.017 -24.531 -4.898 1 96.5 83 LYS B N 1
ATOM 1632 C CA . LYS B 1 83 ? 0.301 -24.297 -3.484 1 96.5 83 LYS B CA 1
ATOM 1633 C C . LYS B 1 83 ? 1.685 -23.672 -3.299 1 96.5 83 LYS B C 1
ATOM 1635 O O . LYS B 1 83 ? 1.856 -22.75 -2.496 1 96.5 83 LYS B O 1
ATOM 1640 N N . ASP B 1 84 ? 2.594 -24.203 -4.039 1 97 84 ASP B N 1
ATOM 1641 C CA . ASP B 1 84 ? 3.955 -23.688 -3.98 1 97 84 ASP B CA 1
ATOM 1642 C C . ASP B 1 84 ? 4.008 -22.234 -4.434 1 97 84 ASP B C 1
ATOM 1644 O O . ASP B 1 84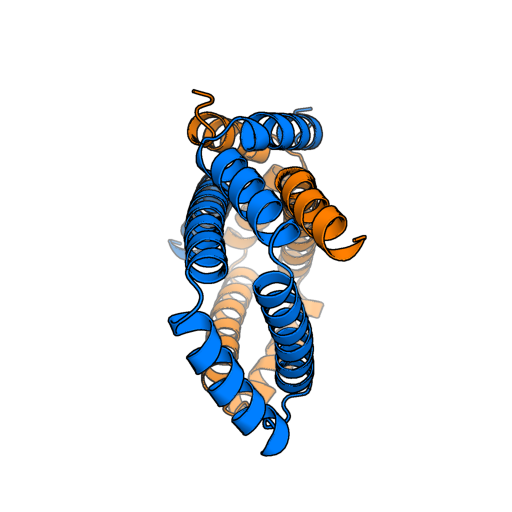 ? 4.613 -21.391 -3.77 1 97 84 ASP B O 1
ATOM 1648 N N . MET B 1 85 ? 3.32 -21.938 -5.516 1 96.94 85 MET B N 1
ATOM 1649 C CA . MET B 1 85 ? 3.293 -20.578 -6.043 1 96.94 85 MET B CA 1
ATOM 1650 C C . MET B 1 85 ? 2.676 -19.609 -5.035 1 96.94 85 MET B C 1
ATOM 1652 O O . MET B 1 85 ? 3.225 -18.531 -4.781 1 96.94 85 MET B O 1
ATOM 1656 N N . ILE B 1 86 ? 1.594 -20 -4.453 1 96 86 ILE B N 1
ATOM 1657 C CA . ILE B 1 86 ? 0.895 -19.156 -3.492 1 96 86 ILE B CA 1
ATOM 1658 C C . ILE B 1 86 ? 1.794 -18.891 -2.287 1 96 86 ILE B C 1
ATOM 1660 O O . ILE B 1 86 ? 1.889 -17.75 -1.813 1 96 86 ILE B O 1
ATOM 1664 N N . THR B 1 87 ? 2.467 -19.859 -1.853 1 98 87 THR B N 1
ATOM 1665 C CA . THR B 1 87 ? 3.373 -19.734 -0.716 1 98 87 THR B CA 1
ATOM 1666 C C . THR B 1 87 ? 4.508 -18.766 -1.031 1 98 87 THR B C 1
ATOM 1668 O O . THR B 1 87 ? 4.84 -17.906 -0.214 1 98 87 THR B O 1
ATOM 1671 N N . LYS B 1 88 ? 5.074 -18.906 -2.221 1 98.38 88 LYS B N 1
ATOM 1672 C CA . LYS B 1 88 ? 6.16 -18.016 -2.627 1 98.38 88 LYS B CA 1
ATOM 1673 C C . LYS B 1 88 ? 5.66 -16.594 -2.791 1 98.38 88 LYS B C 1
ATOM 1675 O O . LYS B 1 88 ? 6.363 -15.633 -2.441 1 98.38 88 LYS B O 1
ATOM 1680 N N . GLU B 1 89 ? 4.438 -16.5 -3.301 1 97.19 89 GLU B N 1
ATOM 1681 C CA . GLU B 1 89 ? 3.836 -15.18 -3.441 1 97.19 89 GLU B CA 1
ATOM 1682 C C . GLU B 1 89 ? 3.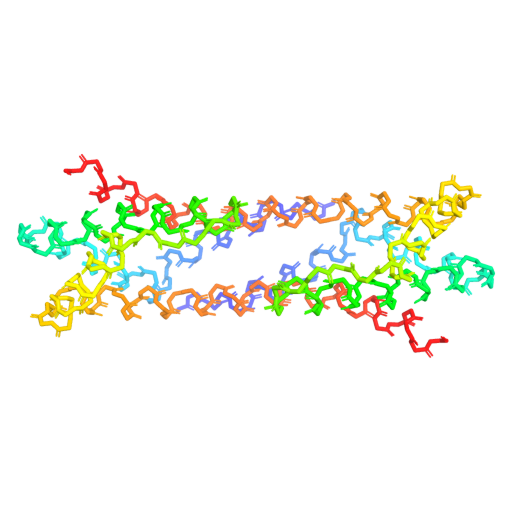621 -14.523 -2.08 1 97.19 89 GLU B C 1
ATOM 1684 O O . GLU B 1 89 ? 3.904 -13.336 -1.905 1 97.19 89 GLU B O 1
ATOM 1689 N N . GLN B 1 90 ? 3.104 -15.195 -1.185 1 97.62 90 GLN B N 1
ATOM 1690 C CA . GLN B 1 90 ? 2.879 -14.703 0.17 1 97.62 90 GLN B CA 1
ATOM 1691 C C . GLN B 1 90 ? 4.18 -14.211 0.799 1 97.62 90 GLN B C 1
ATOM 1693 O O . GLN B 1 90 ? 4.207 -13.156 1.437 1 97.62 90 GLN B O 1
ATOM 1698 N N . ALA B 1 91 ? 5.215 -14.969 0.606 1 98 91 ALA B N 1
ATOM 1699 C CA . ALA B 1 91 ? 6.52 -14.594 1.15 1 98 91 ALA B CA 1
ATOM 1700 C C . ALA B 1 91 ? 7.027 -13.297 0.521 1 98 91 ALA B C 1
ATOM 1702 O O . ALA B 1 91 ? 7.562 -12.43 1.216 1 98 91 ALA B O 1
ATOM 1703 N N . LEU B 1 92 ? 6.832 -13.211 -0.767 1 98.19 92 LEU B N 1
ATOM 1704 C CA . LEU B 1 92 ? 7.258 -12 -1.458 1 98.19 92 LEU B CA 1
ATOM 1705 C C . LEU B 1 92 ? 6.426 -10.797 -1.014 1 98.19 92 LEU B C 1
ATOM 1707 O O . LEU B 1 92 ? 6.969 -9.727 -0.746 1 98.19 92 LEU B O 1
ATOM 1711 N N . PHE B 1 93 ? 5.152 -10.945 -0.913 1 96.56 93 PHE B N 1
ATOM 1712 C CA . PHE B 1 93 ? 4.262 -9.867 -0.493 1 96.56 93 PHE B CA 1
ATOM 1713 C C . PHE B 1 93 ? 4.609 -9.398 0.914 1 96.56 93 PHE B C 1
ATOM 1715 O O . PHE B 1 93 ? 4.613 -8.195 1.189 1 96.56 93 PHE B O 1
ATOM 1722 N N . GLN B 1 94 ? 4.867 -10.352 1.733 1 97.31 94 GLN B N 1
ATOM 1723 C CA . GLN B 1 94 ? 5.254 -10 3.098 1 97.31 94 GLN B CA 1
ATOM 1724 C C . GLN B 1 94 ? 6.527 -9.164 3.113 1 97.31 94 GLN B C 1
ATOM 1726 O O . GLN B 1 94 ? 6.605 -8.156 3.824 1 97.31 94 GLN B O 1
ATOM 1731 N N . MET B 1 95 ? 7.461 -9.57 2.371 1 96.81 95 MET B N 1
ATOM 1732 C CA . MET B 1 95 ? 8.711 -8.82 2.291 1 96.81 95 MET B CA 1
ATOM 1733 C C . MET B 1 95 ? 8.469 -7.418 1.75 1 96.81 95 MET B C 1
ATOM 1735 O O . MET B 1 95 ? 9.008 -6.441 2.279 1 96.81 95 MET B O 1
ATOM 1739 N N . ILE B 1 96 ? 7.676 -7.309 0.706 1 97.06 96 ILE B N 1
ATOM 1740 C CA . ILE B 1 96 ? 7.363 -6.02 0.099 1 97.06 96 ILE B CA 1
ATOM 1741 C C . ILE B 1 96 ? 6.664 -5.125 1.119 1 97.06 96 ILE B C 1
ATOM 1743 O O . ILE B 1 96 ? 6.992 -3.943 1.245 1 97.06 96 ILE B O 1
ATOM 1747 N N . ASN B 1 97 ? 5.707 -5.656 1.789 1 96.69 97 ASN B N 1
ATOM 1748 C CA . ASN B 1 97 ? 5.008 -4.902 2.822 1 96.69 97 ASN B CA 1
ATOM 1749 C C . ASN B 1 97 ? 5.973 -4.371 3.877 1 96.69 97 ASN B C 1
ATOM 1751 O O . ASN B 1 97 ? 5.902 -3.197 4.25 1 96.69 97 ASN B O 1
ATOM 1755 N N . ASP B 1 98 ? 6.879 -5.164 4.32 1 96.19 98 ASP B N 1
ATOM 1756 C CA . ASP B 1 98 ? 7.879 -4.754 5.305 1 96.19 98 ASP B CA 1
ATOM 1757 C C . ASP B 1 98 ? 8.742 -3.619 4.77 1 96.19 98 ASP B C 1
ATOM 1759 O O . ASP B 1 98 ? 9.008 -2.646 5.477 1 96.19 98 ASP B O 1
ATOM 1763 N N . VAL B 1 99 ? 9.156 -3.826 3.578 1 96.12 99 VAL B N 1
ATOM 1764 C CA . VAL B 1 99 ? 10.008 -2.838 2.922 1 96.12 99 VAL B CA 1
ATOM 1765 C C . VAL B 1 99 ? 9.258 -1.512 2.801 1 96.12 99 VAL B C 1
ATOM 1767 O O . VAL B 1 99 ? 9.812 -0.451 3.098 1 96.12 99 VAL B O 1
ATOM 1770 N N . GLN B 1 100 ? 8.062 -1.572 2.416 1 95.81 100 GLN B N 1
ATOM 1771 C CA . GLN B 1 100 ? 7.242 -0.378 2.258 1 95.81 100 GLN B CA 1
ATOM 1772 C C . GLN B 1 100 ? 7.031 0.327 3.596 1 95.81 100 GLN B C 1
ATOM 1774 O O . GLN B 1 100 ? 7.098 1.556 3.672 1 95.81 100 GLN B O 1
ATOM 1779 N N . GLN B 1 101 ? 6.809 -0.428 4.625 1 96.5 101 GLN B N 1
ATOM 1780 C CA . GLN B 1 101 ? 6.629 0.129 5.965 1 96.5 101 GLN B CA 1
ATOM 1781 C C . GLN B 1 101 ? 7.895 0.834 6.441 1 96.5 101 GLN B C 1
ATOM 1783 O O . GLN B 1 101 ? 7.832 1.939 6.984 1 96.5 101 GLN B O 1
ATOM 1788 N N . ALA B 1 102 ? 8.969 0.207 6.23 1 95.81 102 ALA B N 1
ATOM 1789 C CA . ALA B 1 102 ? 10.25 0.795 6.621 1 95.81 102 ALA B CA 1
ATOM 1790 C C . ALA B 1 102 ? 10.5 2.104 5.879 1 95.81 102 ALA B C 1
ATOM 1792 O O . ALA B 1 102 ? 10.953 3.086 6.473 1 95.81 102 ALA B O 1
ATOM 1793 N N . MET B 1 103 ? 10.172 2.109 4.613 1 95.81 103 MET B N 1
ATOM 1794 C CA . MET B 1 103 ? 10.398 3.262 3.742 1 95.81 103 MET B CA 1
ATOM 1795 C C . MET B 1 103 ? 9.547 4.449 4.18 1 95.81 103 MET B C 1
ATOM 1797 O O . MET B 1 103 ? 9.984 5.598 4.105 1 95.81 103 MET B O 1
ATOM 1801 N N . THR B 1 104 ? 8.32 4.199 4.699 1 97 104 THR B N 1
ATOM 1802 C CA . THR B 1 104 ? 7.379 5.281 4.957 1 97 104 THR B CA 1
ATOM 1803 C C . THR B 1 104 ? 7.285 5.57 6.453 1 97 104 THR B C 1
ATOM 1805 O O . THR B 1 104 ? 6.504 6.422 6.879 1 97 104 THR B O 1
ATOM 1808 N N . LYS B 1 105 ? 8.047 4.938 7.273 1 96.62 105 LYS B N 1
ATOM 1809 C CA . LYS B 1 105 ? 8.031 5.09 8.727 1 96.62 105 LYS B CA 1
ATOM 1810 C C . LYS B 1 105 ? 8.188 6.555 9.125 1 96.62 105 LYS B C 1
ATOM 1812 O O . LYS B 1 105 ? 7.504 7.031 10.039 1 96.62 105 LYS B O 1
ATOM 1817 N N . PRO B 1 106 ? 9.055 7.359 8.453 1 96.94 106 PRO B N 1
ATOM 1818 C CA . PRO B 1 106 ? 9.227 8.758 8.852 1 96.94 106 PRO B CA 1
ATOM 1819 C C . PRO B 1 106 ? 7.934 9.562 8.742 1 96.94 106 PRO B C 1
ATOM 1821 O O . PRO B 1 106 ? 7.754 10.555 9.461 1 96.94 106 PRO B O 1
ATOM 1824 N N . ILE B 1 107 ? 7.074 9.188 7.82 1 96.56 107 ILE B N 1
ATOM 1825 C CA . ILE B 1 107 ? 5.809 9.898 7.664 1 96.56 107 ILE B CA 1
ATOM 1826 C C . ILE B 1 107 ? 4.938 9.664 8.898 1 96.56 107 ILE B C 1
ATOM 1828 O O . ILE B 1 107 ? 4.324 10.602 9.414 1 96.56 107 ILE B O 1
ATOM 1832 N N . GLY B 1 108 ? 4.875 8.43 9.336 1 94.5 108 GLY B N 1
ATOM 1833 C CA . GLY B 1 108 ? 4.172 8.133 10.578 1 94.5 108 GLY B CA 1
ATOM 1834 C C . GLY B 1 108 ? 4.672 8.945 11.758 1 94.5 108 GLY B C 1
ATOM 1835 O O . GLY B 1 108 ? 3.875 9.438 12.562 1 94.5 108 GLY B O 1
ATOM 1836 N N . ASP B 1 109 ? 5.949 9.102 11.828 1 94.19 109 ASP B N 1
ATOM 1837 C CA . ASP B 1 109 ? 6.57 9.867 12.906 1 94.19 109 ASP B CA 1
ATOM 1838 C C . ASP B 1 109 ? 6.105 11.32 12.883 1 94.19 109 ASP B C 1
ATOM 1840 O O . ASP B 1 109 ? 5.938 11.938 13.938 1 94.19 109 ASP B O 1
ATOM 1844 N N . LEU B 1 110 ? 5.91 11.867 11.688 1 93.38 110 LEU B N 1
ATOM 1845 C CA . LEU B 1 110 ? 5.426 13.234 11.578 1 93.38 110 LEU B CA 1
ATOM 1846 C C . LEU B 1 110 ? 4.062 13.383 12.242 1 93.38 110 LEU B C 1
ATOM 1848 O O . LEU B 1 110 ? 3.838 14.32 13.016 1 93.38 110 LEU B O 1
ATOM 1852 N N . TYR B 1 111 ? 3.203 12.461 11.992 1 91.62 111 TYR B N 1
ATOM 1853 C CA . TYR B 1 111 ? 1.847 12.547 12.516 1 91.62 111 TYR B CA 1
ATOM 1854 C C . TYR B 1 111 ? 1.819 12.227 14.008 1 91.62 111 TYR B C 1
ATOM 1856 O O . TYR B 1 111 ? 1.002 12.773 14.75 1 91.62 111 TYR B O 1
ATOM 1864 N N . ASP B 1 112 ? 2.648 11.359 14.438 1 89.44 112 ASP B N 1
ATOM 1865 C CA . ASP B 1 112 ? 2.768 11.078 15.859 1 89.44 112 ASP B CA 1
ATOM 1866 C C . ASP B 1 112 ? 3.17 12.328 16.641 1 89.44 112 ASP B C 1
ATOM 1868 O O . ASP B 1 112 ? 2.676 12.57 17.734 1 89.44 112 ASP B O 1
ATOM 1872 N N . ASP B 1 113 ? 3.934 13.094 16.062 1 81.62 113 ASP B N 1
ATOM 1873 C CA . ASP B 1 113 ? 4.387 14.336 16.672 1 81.62 113 ASP B CA 1
ATOM 1874 C C . ASP B 1 113 ? 3.252 15.352 16.766 1 81.62 113 ASP B C 1
ATOM 1876 O O . ASP B 1 113 ? 3.182 16.125 17.734 1 81.62 113 ASP B O 1
ATOM 1880 N N . LEU B 1 114 ? 2.389 15.305 15.82 1 80.31 114 LEU B N 1
ATOM 1881 C CA . LEU B 1 114 ? 1.255 16.219 15.812 1 80.31 114 LEU B CA 1
ATOM 1882 C C . LEU B 1 114 ? 0.235 15.836 16.875 1 80.31 114 LEU B C 1
ATOM 1884 O O . LEU B 1 114 ? -0.325 16.703 17.547 1 80.31 114 LEU B O 1
ATOM 1888 N N . LYS B 1 115 ? 0.118 14.516 17.031 1 76.06 115 LYS B N 1
ATOM 1889 C CA . LYS B 1 115 ? -0.871 14.031 17.984 1 76.06 115 LYS B CA 1
ATOM 1890 C C . LYS B 1 115 ? -0.373 14.195 19.422 1 76.06 115 LYS B C 1
ATOM 1892 O O . LYS B 1 115 ? -1.173 14.312 20.359 1 76.06 115 LYS B O 1
ATOM 1897 N N . ALA B 1 116 ? 0.892 14.102 19.656 1 66.75 116 ALA B N 1
ATOM 1898 C CA . ALA B 1 116 ? 1.471 14.203 21 1 66.75 116 ALA B CA 1
ATOM 1899 C C . ALA B 1 116 ? 1.385 15.633 21.531 1 66.75 116 ALA B C 1
ATOM 1901 O O . ALA B 1 116 ? 1.602 15.883 22.719 1 66.75 116 ALA B O 1
ATOM 1902 N N . LYS B 1 117 ? 0.829 16.578 20.844 1 58.66 117 LYS B N 1
ATOM 1903 C CA . LYS B 1 117 ? 0.711 17.922 21.406 1 58.66 117 LYS B CA 1
ATOM 1904 C C . LYS B 1 117 ? -0.734 18.234 21.781 1 58.66 117 LYS B C 1
ATOM 1906 O O . LYS B 1 117 ? -1.667 17.766 21.125 1 58.66 117 LYS B O 1
#

Secondary structure (DSSP, 8-state):
---HHHHHHHHHHHHTTSHHHHHHHHHHHHHHT-HHHHHHHHHHHHHHHHHHHHHHTTPPPPHHHHHHHHHHHHHHHT-HHHHHHHHHHHHHHHHHHHHHHHHHHHHHHHHHHHHT-/---HHHHHHHHHHHHTTSHHHHHHHHHHHHHHT-HHHHHHHHHHHHHHHHHHHHHHTTPPPPHHHHHHHHHHHHHHHT-HHHHHHHHHHHHHHHHHHHHHHHHHHHHHHHHHHHHT-

Radius of gyration: 22.27 Å; Cα contacts (8 Å, |Δi|>4): 179; chains: 2; bounding box: 49×58×44 Å

Sequence (234 aa):
MVNIYDNANQMAKDLQETEQFKDLKKSLENLKNKPESLDLYQRMDKLQQQILAAQNSGQPLSDDVKKEYQKINEEVRNNDELKDMITKEQALFQMINDVQQAMTKPIGDLYDDLKAKMVNIYDNANQMAKDLQETEQFKDLKKSLENLKNKPESLDLYQRMDKLQQQILAAQNSGQPLSDDVKKEYQKINEEVRNNDELKDMITKEQALFQMINDVQQAMTKPIGDLYDDLKAK

Organism: Lactobacillus gasseri (strain ATCC 33323 / DSM 20243 / BCRC 14619 / CIP 102991 / JCM 1131 / KCTC 3163 / NCIMB 11718 / NCTC 13722 / AM63) (NCBI:txid324831)

pLDDT: mean 92.72, std 7.52, range [50.59, 98.38]

Solvent-accessible surface area (backbone atoms only — not comparable to full-atom values): 12386 Å² total; per-residue (Å²): 126,65,58,63,60,58,54,18,50,50,45,26,58,43,46,62,62,28,67,47,43,47,49,29,52,52,32,50,53,55,29,71,74,30,69,70,52,39,52,51,48,52,51,49,55,51,50,50,51,52,50,50,54,26,60,76,70,70,43,78,79,49,68,66,57,52,51,50,51,53,52,50,52,56,52,41,76,72,28,68,61,51,47,50,30,52,53,30,45,52,53,34,51,52,51,50,51,52,32,51,49,50,30,48,42,66,58,56,53,54,53,50,57,60,65,75,100,125,64,59,63,60,57,53,17,49,50,44,25,57,43,46,60,61,27,67,47,42,46,49,27,54,52,33,51,54,53,30,72,74,30,68,69,51,38,51,51,48,52,51,48,56,53,50,51,49,52,50,51,53,26,58,75,67,69,44,77,78,49,70,69,56,51,50,50,50,53,52,50,52,56,52,42,77,73,28,68,62,53,46,49,31,52,53,29,43,50,52,33,49,50,50,50,51,52,32,52,49,50,31,46,43,66,60,53,52,55,53,52,56,59,64,76,100

InterPro domains:
  IPR010368 Control of competence regulator ComK, YlbF/YmcA [MF_01526] (2-112)
  IPR010368 Control of competence regulator ComK, YlbF/YmcA [PF06133] (4-107)
  IPR023378 YheA/YmcA-like domain superfamily [G3DSA:1.20.1500.10] (1-116)
  IPR023378 YheA/YmcA-like domain superfamily [SSF158622] (2-113)